Protein AF-A0A7S4PGQ4-F1 (afdb_monomer_lite)

Foldseek 3Di:
DQKFKFFFADDPDPQKTWGKTWDWDADPVVRDIDIDIDIAIAGHNVSPAFGGWIFMKGADPDPDPGHGIYTPDGPGHDPQLVVCVVVVHHSDPDDPDDDDPDPDDDDDDDDDPVCPVVVVVVVVVVVVVVVCVVVPDDDPDDPPPPPPPVQDPVNVVCVVPVPDDDPPPDPDDDDDDDDDDDDDDDDDDDPPPVPPVVVVVVVVVDPPDDDDPDDDDDDDDDDDDDD

pLDDT: mean 76.83, std 23.62, range [33.59, 98.44]

Structure (mmCIF, N/CA/C/O backbone):
data_AF-A0A7S4PGQ4-F1
#
_entry.id   AF-A0A7S4PGQ4-F1
#
loop_
_atom_site.group_PDB
_atom_site.id
_atom_site.type_symbol
_atom_site.label_atom_id
_atom_site.label_alt_id
_atom_site.label_comp_id
_atom_site.label_asym_id
_atom_site.label_entity_id
_atom_site.label_seq_id
_atom_site.pdbx_PDB_ins_code
_atom_site.Cartn_x
_atom_site.Cartn_y
_atom_site.Cartn_z
_atom_site.occupancy
_atom_site.B_iso_or_equiv
_atom_site.auth_seq_id
_atom_site.auth_comp_id
_atom_site.auth_asym_id
_atom_site.auth_atom_id
_atom_site.pdbx_PDB_model_num
ATOM 1 N N . GLY A 1 1 ? 17.396 6.164 -5.906 1.00 72.50 1 GLY A N 1
ATOM 2 C CA . GLY A 1 1 ? 18.050 5.328 -6.927 1.00 72.50 1 GLY A CA 1
ATOM 3 C C . GLY A 1 1 ? 17.450 5.671 -8.265 1.00 72.50 1 GLY A C 1
ATOM 4 O O . GLY A 1 1 ? 16.239 5.861 -8.300 1.00 72.50 1 GLY A O 1
ATOM 5 N N . ARG A 1 2 ? 18.288 5.809 -9.297 1.00 88.56 2 ARG A N 1
ATOM 6 C CA . ARG A 1 2 ? 17.839 6.050 -10.677 1.00 88.56 2 ARG A CA 1
ATOM 7 C C . ARG A 1 2 ? 17.039 4.870 -11.222 1.00 88.56 2 ARG A C 1
ATOM 9 O O . ARG A 1 2 ? 15.979 5.078 -11.802 1.00 88.56 2 ARG A O 1
ATOM 16 N N . ASP A 1 3 ? 17.491 3.672 -10.878 1.00 96.12 3 ASP A N 1
ATOM 17 C CA . ASP A 1 3 ? 16.918 2.413 -11.328 1.00 96.12 3 ASP A CA 1
ATOM 18 C C . ASP A 1 3 ? 16.433 1.623 -10.107 1.00 96.12 3 ASP A C 1
ATOM 20 O O . ASP A 1 3 ? 17.018 1.709 -9.016 1.00 96.12 3 ASP A O 1
ATOM 24 N N . LYS A 1 4 ? 15.314 0.914 -10.255 1.00 96.94 4 LYS A N 1
ATOM 25 C CA . LYS A 1 4 ? 14.703 0.089 -9.207 1.00 96.94 4 LYS A CA 1
ATOM 26 C C . LYS A 1 4 ? 14.098 -1.163 -9.822 1.00 96.94 4 LYS A C 1
ATOM 28 O O . LYS A 1 4 ? 13.568 -1.122 -10.926 1.00 96.94 4 LYS A O 1
ATOM 33 N N . ILE A 1 5 ? 14.113 -2.246 -9.060 1.00 97.69 5 ILE A N 1
ATOM 34 C CA . ILE A 1 5 ? 13.432 -3.494 -9.402 1.00 97.69 5 ILE A CA 1
ATOM 35 C C . ILE A 1 5 ? 12.346 -3.725 -8.353 1.00 97.69 5 ILE A C 1
ATOM 37 O O . ILE A 1 5 ? 12.563 -3.469 -7.163 1.00 97.69 5 ILE A O 1
ATOM 41 N N . GLY A 1 6 ? 11.165 -4.150 -8.786 1.00 97.75 6 GLY A N 1
ATOM 42 C CA . GLY A 1 6 ? 10.038 -4.385 -7.895 1.00 97.75 6 GLY A CA 1
ATOM 43 C C . GLY A 1 6 ? 8.882 -5.095 -8.581 1.00 97.75 6 GLY A C 1
ATOM 44 O O . GLY A 1 6 ? 8.915 -5.333 -9.784 1.00 97.75 6 GLY A O 1
ATOM 45 N N . TYR A 1 7 ? 7.852 -5.404 -7.803 1.00 98.31 7 TYR A N 1
ATOM 46 C CA . TYR A 1 7 ? 6.666 -6.106 -8.287 1.00 98.31 7 TYR A CA 1
ATOM 47 C C . TYR A 1 7 ? 5.523 -5.140 -8.576 1.00 98.31 7 TYR A C 1
ATOM 49 O O . TYR A 1 7 ? 5.310 -4.170 -7.839 1.00 98.31 7 TYR A O 1
ATOM 57 N N . VAL A 1 8 ? 4.745 -5.418 -9.618 1.00 98.25 8 VAL A N 1
ATOM 58 C CA . VAL A 1 8 ? 3.525 -4.673 -9.929 1.00 98.25 8 VAL A CA 1
ATOM 59 C C . VAL A 1 8 ? 2.424 -5.071 -8.945 1.00 98.25 8 VAL A C 1
ATOM 61 O O . VAL A 1 8 ? 1.932 -6.194 -8.949 1.00 98.25 8 VAL A O 1
ATOM 64 N N . VAL A 1 9 ? 2.009 -4.136 -8.093 1.00 97.69 9 VAL A N 1
ATOM 65 C CA . VAL A 1 9 ? 0.963 -4.358 -7.079 1.00 97.69 9 VAL A CA 1
ATOM 66 C C . VAL A 1 9 ? -0.419 -4.003 -7.606 1.00 97.69 9 VAL A C 1
ATOM 68 O O . VAL A 1 9 ? -1.407 -4.596 -7.168 1.00 97.69 9 VAL A O 1
ATOM 71 N N . SER A 1 10 ? -0.506 -3.009 -8.495 1.00 96.94 10 SER A N 1
ATOM 72 C CA . SER A 1 10 ? -1.784 -2.610 -9.074 1.00 96.94 10 SER A CA 1
ATOM 73 C C . SER A 1 10 ? -1.668 -2.019 -10.471 1.00 96.94 10 SER A C 1
ATOM 75 O O . SER A 1 10 ? -0.770 -1.217 -10.731 1.00 96.94 10 SER A O 1
ATOM 77 N N . THR A 1 11 ? -2.631 -2.359 -11.324 1.00 96.88 11 THR A N 1
ATOM 78 C CA . THR A 1 11 ? -2.780 -1.855 -12.701 1.00 96.88 11 THR A CA 1
ATOM 79 C C . THR A 1 11 ? -4.144 -1.196 -12.938 1.00 96.88 11 THR A C 1
ATOM 81 O O . THR A 1 11 ? -4.547 -0.971 -14.072 1.00 96.88 11 THR A O 1
ATOM 84 N N . LYS A 1 12 ? -4.861 -0.821 -11.866 1.00 95.38 12 LYS A N 1
ATOM 85 C CA . LYS A 1 12 ? -6.217 -0.237 -11.944 1.00 95.38 12 LYS A CA 1
ATOM 86 C C . LYS A 1 12 ? -6.282 1.130 -12.649 1.00 95.38 12 LYS A C 1
ATOM 88 O O . LYS A 1 12 ? -7.367 1.597 -12.971 1.00 95.38 12 LYS A O 1
ATOM 93 N N . MET A 1 13 ? -5.147 1.801 -12.850 1.00 96.88 13 MET A N 1
ATOM 94 C CA . MET A 1 13 ? -5.078 3.110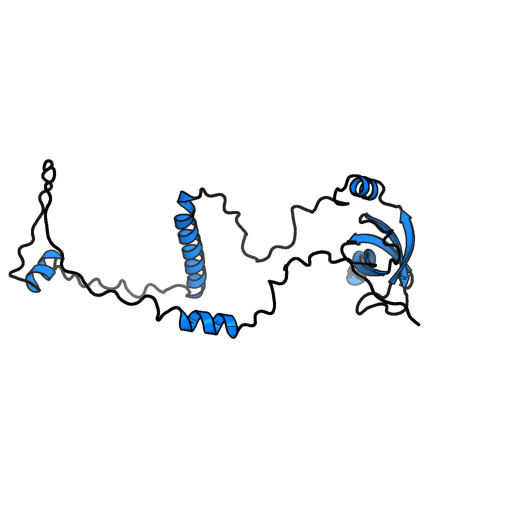 -13.506 1.00 96.88 13 MET A CA 1
ATOM 95 C C . MET A 1 13 ? -4.610 2.979 -14.952 1.00 96.88 13 MET A C 1
ATOM 97 O O . MET A 1 13 ? -3.666 2.247 -15.243 1.00 96.88 13 MET A O 1
ATOM 101 N N . LEU A 1 14 ? -5.188 3.782 -15.848 1.00 97.00 14 LEU A N 1
ATOM 102 C CA . LEU A 1 14 ? -4.771 3.808 -17.248 1.00 97.00 14 LEU A CA 1
ATOM 103 C C . LEU A 1 14 ? -3.310 4.255 -17.396 1.00 97.00 14 LEU A C 1
ATOM 105 O O . LEU A 1 14 ? -2.849 5.219 -16.768 1.00 97.00 14 LEU A O 1
ATOM 109 N N . LYS A 1 15 ? -2.582 3.534 -18.251 1.00 97.06 15 LYS A N 1
ATOM 110 C CA . LYS A 1 15 ? -1.186 3.781 -18.646 1.00 97.06 15 LYS A CA 1
ATOM 111 C C . LYS A 1 15 ? -0.221 3.943 -17.467 1.00 97.06 15 LYS A C 1
ATOM 113 O O . LYS A 1 15 ? 0.757 4.708 -17.527 1.00 97.06 15 LYS A O 1
ATOM 118 N N . THR A 1 16 ? -0.557 3.323 -16.333 1.00 98.12 16 THR A N 1
ATOM 119 C CA . THR A 1 16 ? 0.147 3.498 -15.064 1.00 98.12 16 THR A CA 1
ATOM 120 C C . THR A 1 16 ? 0.149 2.207 -14.255 1.00 98.12 16 THR A C 1
ATOM 122 O O . THR A 1 16 ? -0.891 1.790 -13.751 1.00 98.12 16 THR A O 1
ATOM 125 N N . ALA A 1 17 ? 1.331 1.643 -14.029 1.00 97.81 17 ALA A N 1
ATOM 126 C CA . ALA A 1 17 ? 1.517 0.530 -13.106 1.00 97.81 17 ALA A CA 1
ATOM 127 C C . ALA A 1 17 ? 2.015 1.042 -11.747 1.00 97.81 17 ALA A C 1
ATOM 129 O O . ALA A 1 17 ? 2.891 1.909 -11.667 1.00 97.81 17 ALA A O 1
ATOM 130 N N . VAL A 1 18 ? 1.467 0.508 -10.657 1.00 98.31 18 VAL A N 1
ATOM 131 C CA . VAL A 1 18 ? 1.958 0.759 -9.298 1.00 98.31 18 VAL A CA 1
ATOM 132 C C . VAL A 1 18 ? 2.957 -0.328 -8.935 1.00 98.31 18 VAL A C 1
ATOM 134 O O . VAL A 1 18 ? 2.570 -1.476 -8.735 1.00 98.31 18 VAL A O 1
ATOM 137 N N . VAL A 1 19 ? 4.226 0.042 -8.799 1.00 98.25 19 VAL A N 1
ATOM 138 C CA . VAL A 1 19 ? 5.330 -0.880 -8.510 1.00 98.25 19 VAL A CA 1
ATOM 139 C C . VAL A 1 19 ? 5.756 -0.742 -7.052 1.00 98.25 19 VAL A C 1
ATOM 141 O O . VAL A 1 19 ? 6.049 0.361 -6.589 1.00 98.25 19 VAL A O 1
ATOM 144 N N . ALA A 1 20 ? 5.803 -1.851 -6.319 1.00 98.44 20 ALA A N 1
ATOM 145 C CA . ALA A 1 20 ? 6.390 -1.921 -4.988 1.00 98.44 20 ALA A CA 1
ATOM 146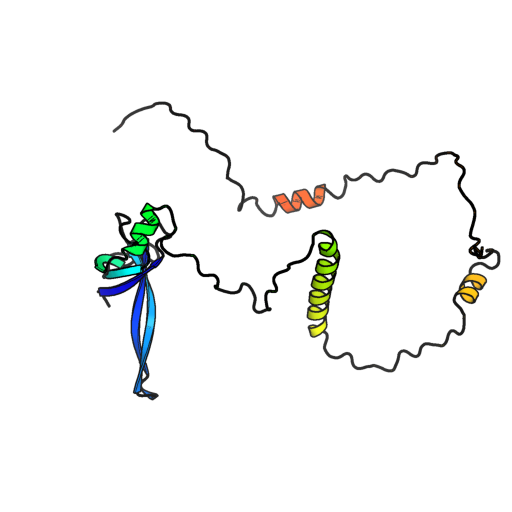 C C . ALA A 1 20 ? 7.845 -2.380 -5.089 1.00 98.44 20 ALA A C 1
ATOM 148 O O . ALA A 1 20 ? 8.124 -3.498 -5.518 1.00 98.44 20 ALA A O 1
ATOM 149 N N . ALA A 1 21 ? 8.769 -1.515 -4.678 1.00 97.75 21 ALA A N 1
ATOM 150 C CA . ALA A 1 21 ? 10.194 -1.815 -4.640 1.00 97.75 21 ALA A CA 1
ATOM 151 C C . ALA A 1 21 ? 10.724 -1.676 -3.211 1.00 97.75 21 ALA A C 1
ATOM 153 O O . ALA A 1 21 ? 10.398 -0.722 -2.495 1.00 97.75 21 ALA A O 1
ATOM 154 N N . ASN A 1 22 ? 11.568 -2.622 -2.810 1.00 97.31 22 ASN A N 1
ATOM 155 C CA . ASN A 1 22 ? 12.177 -2.633 -1.487 1.00 97.31 22 ASN A CA 1
ATOM 156 C C . ASN A 1 22 ? 13.462 -1.800 -1.466 1.00 97.31 22 ASN A C 1
ATOM 158 O O . ASN A 1 22 ? 14.191 -1.705 -2.454 1.00 97.31 22 ASN A O 1
ATOM 162 N N . TYR A 1 23 ? 13.750 -1.190 -0.324 1.00 96.06 23 TYR A N 1
ATOM 163 C CA . TYR A 1 23 ? 15.021 -0.544 -0.033 1.00 96.06 23 TYR A CA 1
ATOM 164 C C . TYR A 1 23 ? 15.413 -0.826 1.417 1.00 96.06 23 TYR A C 1
ATOM 166 O O . TYR A 1 23 ? 14.562 -0.944 2.297 1.00 96.06 23 TYR A O 1
ATOM 174 N N . MET A 1 24 ? 16.713 -0.952 1.669 1.00 96.94 24 MET A N 1
ATOM 175 C CA . MET A 1 24 ? 17.224 -1.235 3.007 1.00 96.94 24 MET A CA 1
ATOM 176 C C . MET A 1 24 ? 17.489 0.065 3.765 1.00 96.94 24 MET A C 1
ATOM 178 O O . MET A 1 24 ? 18.075 1.001 3.223 1.00 96.94 24 MET A O 1
ATOM 182 N N . VAL A 1 25 ? 17.078 0.105 5.030 1.00 97.25 25 VAL A N 1
ATOM 183 C CA . VAL A 1 25 ? 17.400 1.171 5.982 1.00 97.25 25 VAL A CA 1
ATOM 184 C C . VAL A 1 25 ? 18.274 0.585 7.082 1.00 97.25 25 VAL A C 1
ATOM 186 O O . VAL A 1 25 ? 17.939 -0.449 7.659 1.00 97.25 25 VAL A O 1
ATOM 189 N N . TYR A 1 26 ? 19.399 1.238 7.359 1.00 98.06 26 TYR A N 1
ATOM 190 C CA . TYR A 1 26 ? 20.327 0.832 8.408 1.00 98.06 26 TYR A CA 1
ATOM 191 C C . TYR A 1 26 ? 20.066 1.604 9.703 1.00 98.06 26 TYR A C 1
ATOM 193 O O . TYR A 1 26 ? 19.974 2.831 9.686 1.00 98.06 26 TYR A O 1
ATOM 201 N N . TYR A 1 27 ? 19.977 0.883 10.820 1.00 98.19 27 TYR A N 1
ATOM 202 C CA . TYR A 1 27 ? 19.864 1.449 12.159 1.00 98.19 27 TYR A CA 1
ATOM 203 C C . TYR A 1 27 ? 21.206 1.330 12.892 1.00 98.19 27 TYR A C 1
ATOM 205 O O . TYR A 1 27 ? 21.508 0.250 13.404 1.00 98.19 27 TYR A O 1
ATOM 213 N N . PRO A 1 28 ? 22.000 2.417 12.992 1.00 98.00 28 PRO A N 1
ATOM 214 C CA . PRO A 1 28 ? 23.364 2.346 13.518 1.00 98.00 28 PRO A CA 1
ATOM 215 C C . PRO A 1 28 ? 23.419 1.962 14.997 1.00 98.00 28 PRO A C 1
ATOM 217 O O . PRO A 1 28 ? 24.294 1.211 15.394 1.00 98.00 28 PRO A O 1
ATOM 220 N N . LYS A 1 29 ? 22.450 2.401 15.811 1.00 98.19 29 LYS A N 1
ATOM 221 C CA . LYS A 1 29 ? 22.391 2.056 17.242 1.00 98.19 29 LYS A CA 1
ATOM 222 C C . LYS A 1 29 ? 22.291 0.546 17.492 1.00 98.19 29 LYS A C 1
ATOM 224 O O . LYS A 1 29 ? 22.795 0.061 18.497 1.00 98.19 29 LYS A O 1
ATOM 229 N N . TYR A 1 30 ? 21.616 -0.174 16.599 1.00 97.94 30 TYR A N 1
ATOM 230 C CA . TYR A 1 30 ? 21.317 -1.600 16.753 1.00 97.94 30 TYR A CA 1
ATOM 231 C C . TYR A 1 30 ? 22.080 -2.479 15.753 1.00 97.94 30 TYR A C 1
ATOM 233 O O . TYR A 1 30 ? 21.866 -3.685 15.727 1.00 97.94 30 TYR A O 1
ATOM 241 N N . ASN A 1 31 ? 22.932 -1.888 14.905 1.00 96.69 31 ASN A N 1
ATOM 242 C CA . ASN A 1 31 ? 23.651 -2.561 13.818 1.00 96.69 31 ASN A CA 1
ATOM 243 C C . ASN A 1 31 ? 22.765 -3.476 12.943 1.00 96.69 31 ASN A C 1
ATOM 245 O O . ASN A 1 31 ? 23.202 -4.521 12.466 1.00 96.69 31 ASN A O 1
ATOM 249 N N . GLN A 1 32 ? 21.516 -3.071 12.696 1.00 98.00 32 GLN A N 1
ATOM 250 C CA . GLN A 1 32 ? 20.531 -3.871 11.963 1.00 98.00 32 GLN A CA 1
ATOM 251 C C . GLN A 1 32 ? 20.130 -3.200 10.644 1.00 98.00 32 GLN A C 1
ATOM 253 O O . GLN A 1 32 ? 19.926 -1.985 10.582 1.00 98.00 32 GLN A O 1
ATOM 258 N N . LYS A 1 33 ? 19.965 -4.000 9.582 1.00 98.00 33 LYS A N 1
ATOM 259 C CA . LYS A 1 33 ? 19.374 -3.573 8.303 1.00 98.00 33 LYS A CA 1
ATOM 260 C C . LYS A 1 33 ? 17.927 -4.053 8.223 1.00 98.00 33 LYS A C 1
ATOM 262 O O . LYS A 1 33 ? 17.661 -5.238 8.388 1.00 98.00 33 LYS A O 1
ATOM 267 N N . VAL A 1 34 ? 17.001 -3.140 7.945 1.00 98.00 34 VAL A N 1
ATOM 268 C CA . VAL A 1 34 ? 15.565 -3.427 7.825 1.00 98.00 34 VAL A CA 1
ATOM 269 C C . VAL A 1 34 ? 15.105 -3.105 6.408 1.00 98.00 34 VAL A C 1
ATOM 271 O O . VAL A 1 34 ? 15.409 -2.033 5.882 1.00 98.00 34 VAL A O 1
ATOM 274 N N . SER A 1 35 ? 14.366 -4.023 5.784 1.00 97.69 35 SER A N 1
ATOM 275 C CA . SER A 1 35 ? 13.739 -3.783 4.482 1.00 97.69 35 SER A CA 1
ATOM 276 C C . SER A 1 35 ? 12.477 -2.940 4.650 1.00 97.69 35 SER A C 1
ATOM 278 O O . SER A 1 35 ? 11.616 -3.254 5.471 1.00 97.69 35 SER A O 1
ATOM 280 N N . ARG A 1 36 ? 12.357 -1.868 3.869 1.00 97.81 36 ARG A N 1
ATOM 281 C CA . ARG A 1 36 ? 11.135 -1.072 3.735 1.00 97.81 36 ARG A CA 1
ATOM 282 C C . ARG A 1 36 ? 10.671 -1.087 2.291 1.00 97.81 36 ARG A C 1
ATOM 284 O O . ARG A 1 36 ? 11.484 -1.113 1.371 1.00 97.81 36 ARG A O 1
ATOM 291 N N . THR A 1 37 ? 9.364 -1.006 2.093 1.00 97.75 37 THR A N 1
ATOM 292 C CA . THR A 1 37 ? 8.762 -1.013 0.759 1.00 97.75 37 THR A CA 1
ATOM 293 C C . THR A 1 37 ? 8.291 0.386 0.383 1.00 97.75 37 THR A C 1
ATOM 295 O O . THR A 1 37 ? 7.535 1.019 1.117 1.00 97.75 37 THR A O 1
ATOM 298 N N . GLY A 1 38 ? 8.733 0.875 -0.775 1.00 97.00 38 GLY A N 1
ATOM 299 C CA . GLY A 1 38 ? 8.229 2.093 -1.405 1.00 97.00 38 GLY A CA 1
ATOM 300 C C . GLY A 1 38 ? 7.337 1.752 -2.595 1.00 97.00 38 GLY A C 1
ATOM 301 O O . GLY A 1 38 ? 7.645 0.835 -3.356 1.00 97.00 38 GLY A O 1
ATOM 302 N N . ARG A 1 39 ? 6.242 2.497 -2.772 1.00 97.94 39 ARG A N 1
ATOM 303 C CA . ARG A 1 39 ? 5.349 2.372 -3.934 1.00 97.94 39 ARG A CA 1
ATOM 304 C C . ARG A 1 39 ? 5.635 3.494 -4.925 1.00 97.94 39 ARG A C 1
ATOM 306 O O . ARG A 1 39 ? 5.686 4.659 -4.537 1.00 97.94 39 ARG A O 1
ATOM 313 N N . TYR A 1 40 ? 5.799 3.141 -6.193 1.00 97.75 40 TYR A N 1
ATOM 314 C CA . TYR A 1 40 ? 6.142 4.054 -7.277 1.00 97.75 40 TYR A CA 1
ATOM 315 C C . TYR A 1 40 ? 5.114 3.944 -8.398 1.00 97.75 40 TYR A C 1
ATOM 317 O O . TYR A 1 40 ? 4.670 2.849 -8.735 1.00 97.75 40 TYR A O 1
ATOM 325 N N . PHE A 1 41 ? 4.745 5.080 -8.982 1.00 98.12 41 PHE A N 1
ATOM 326 C CA . PHE A 1 41 ? 3.885 5.114 -10.159 1.00 98.12 41 PHE A CA 1
ATOM 327 C C . PHE A 1 41 ? 4.756 5.137 -11.414 1.00 98.12 41 PHE A C 1
ATOM 329 O O . PHE A 1 41 ? 5.464 6.121 -11.655 1.00 98.12 41 PHE A O 1
ATOM 336 N N . ALA A 1 42 ? 4.702 4.055 -12.186 1.00 98.06 42 ALA A N 1
ATOM 337 C CA . ALA A 1 42 ? 5.459 3.874 -13.414 1.00 98.06 42 ALA A CA 1
ATOM 338 C C . ALA A 1 42 ? 4.554 4.053 -14.640 1.00 98.06 42 ALA A C 1
ATOM 340 O O . ALA A 1 42 ? 3.399 3.628 -14.632 1.00 98.06 42 ALA A O 1
ATOM 341 N N . HIS A 1 43 ? 5.050 4.720 -15.679 1.00 97.88 43 HIS A N 1
ATOM 342 C CA . HIS A 1 43 ? 4.362 4.829 -16.960 1.00 97.88 43 HIS A CA 1
ATOM 343 C C . HIS A 1 43 ? 4.540 3.557 -17.798 1.00 97.88 43 HIS A C 1
ATOM 345 O O . HIS A 1 43 ? 5.663 3.078 -17.945 1.00 97.88 43 HIS A O 1
ATOM 351 N N . ASP A 1 44 ? 3.422 3.063 -18.326 1.00 96.88 44 ASP A N 1
ATOM 352 C CA . ASP A 1 44 ? 3.318 1.988 -19.315 1.00 96.88 44 ASP A CA 1
ATOM 353 C C . ASP A 1 44 ? 2.421 2.508 -20.447 1.00 96.88 44 ASP A C 1
ATOM 355 O O . ASP A 1 44 ? 1.301 2.938 -20.163 1.00 96.88 44 ASP A O 1
ATOM 359 N N . GLU A 1 45 ? 2.908 2.576 -21.683 1.00 94.81 45 GLU A N 1
ATOM 360 C CA . GLU A 1 45 ? 2.130 3.114 -22.811 1.00 94.81 45 GLU A CA 1
ATOM 361 C C . GLU A 1 45 ? 1.162 2.077 -23.388 1.00 94.81 45 GLU A C 1
ATOM 363 O O . GLU A 1 45 ? 0.010 2.424 -23.673 1.00 94.81 45 GLU A O 1
ATOM 368 N N . ASP A 1 46 ? 1.608 0.822 -23.456 1.00 95.75 46 ASP A N 1
ATOM 369 C CA . ASP A 1 46 ? 0.936 -0.287 -24.140 1.00 95.75 46 ASP A CA 1
ATOM 370 C C . ASP A 1 46 ? 0.026 -1.110 -23.217 1.00 95.75 46 ASP A C 1
ATOM 372 O O . ASP A 1 46 ? -0.655 -2.025 -23.671 1.00 95.75 46 ASP A O 1
ATOM 376 N N . LEU A 1 47 ? -0.015 -0.783 -21.917 1.00 95.31 47 LEU A N 1
ATOM 377 C CA . LEU A 1 47 ? -0.785 -1.520 -20.900 1.00 95.31 47 LEU A CA 1
ATOM 378 C C . LEU A 1 47 ? -0.382 -3.005 -20.812 1.00 95.31 47 LEU A C 1
ATOM 380 O O . LEU A 1 47 ? -1.202 -3.866 -20.494 1.00 95.31 47 LEU A O 1
ATOM 384 N N . CYS A 1 48 ? 0.887 -3.304 -21.090 1.00 94.94 48 CYS A N 1
ATOM 385 C CA . CYS A 1 48 ? 1.422 -4.665 -21.126 1.00 94.94 48 CYS A CA 1
ATOM 386 C C . CYS A 1 48 ? 1.610 -5.283 -19.733 1.00 94.94 48 CYS A C 1
ATOM 388 O O . CYS A 1 48 ? 1.698 -6.511 -19.598 1.00 94.94 48 CYS A O 1
ATOM 390 N N . CYS A 1 49 ? 1.717 -4.448 -18.700 1.00 96.75 49 CYS A N 1
ATOM 391 C CA . CYS A 1 49 ? 2.009 -4.903 -17.349 1.00 96.75 49 CYS A CA 1
ATOM 392 C C . CYS A 1 49 ? 0.769 -5.441 -16.646 1.00 96.75 49 CYS A C 1
ATOM 394 O O . CYS A 1 49 ? -0.298 -4.827 -16.644 1.00 96.75 49 CYS A O 1
ATOM 396 N N . VAL A 1 50 ? 0.949 -6.571 -15.972 1.00 96.94 50 VAL A N 1
ATOM 397 C CA . VAL A 1 50 ? -0.082 -7.271 -15.210 1.00 96.94 50 VAL A CA 1
ATOM 398 C C . VAL A 1 50 ? 0.309 -7.291 -13.732 1.00 96.94 50 VAL A C 1
ATOM 400 O O . VAL A 1 50 ? 1.488 -7.245 -13.376 1.00 96.94 50 VAL A O 1
ATOM 403 N N . GLU A 1 51 ? -0.680 -7.305 -12.833 1.00 97.12 51 GLU A N 1
ATOM 404 C CA . GLU A 1 51 ? -0.398 -7.407 -11.398 1.00 97.12 51 GLU A CA 1
ATOM 405 C C . GLU A 1 51 ? 0.358 -8.713 -11.099 1.00 97.12 51 GLU A C 1
ATOM 407 O O . GLU A 1 51 ? -0.045 -9.788 -11.539 1.00 97.12 51 GLU A O 1
ATOM 412 N N . GLY A 1 52 ? 1.458 -8.618 -10.354 1.00 97.00 52 GLY A N 1
ATOM 413 C CA . GLY A 1 52 ? 2.371 -9.729 -10.078 1.00 97.00 52 GLY A CA 1
ATOM 414 C C . GLY A 1 52 ? 3.629 -9.766 -10.951 1.00 97.00 52 GLY A C 1
ATOM 415 O O . GLY A 1 52 ? 4.556 -10.481 -10.593 1.00 97.00 52 GLY A O 1
ATOM 416 N N . ASP A 1 53 ? 3.717 -8.980 -12.030 1.00 98.00 53 ASP A N 1
ATOM 417 C CA . ASP A 1 53 ? 4.935 -8.913 -12.851 1.00 98.00 53 ASP A CA 1
ATOM 418 C C . ASP A 1 53 ? 6.130 -8.355 -12.048 1.00 98.00 53 ASP A C 1
ATOM 420 O O . ASP A 1 53 ? 5.993 -7.361 -11.321 1.00 98.00 53 ASP A O 1
ATOM 424 N N . LEU A 1 54 ? 7.318 -8.944 -12.220 1.00 98.25 54 LEU A N 1
ATOM 425 C CA . LEU A 1 54 ? 8.590 -8.376 -11.774 1.00 98.25 54 LEU A CA 1
ATOM 426 C C . LEU A 1 54 ? 9.111 -7.428 -12.853 1.00 98.25 54 LEU A C 1
ATOM 428 O O . LEU A 1 54 ? 9.404 -7.835 -13.978 1.00 98.25 54 LEU A O 1
ATOM 432 N N . VAL A 1 55 ? 9.269 -6.155 -12.506 1.00 98.25 55 VAL A N 1
ATOM 433 C CA . VAL A 1 55 ? 9.620 -5.101 -13.460 1.00 98.25 55 VAL A CA 1
ATOM 434 C C . VAL A 1 55 ? 10.848 -4.315 -13.020 1.00 98.25 55 VAL A C 1
ATOM 436 O O . VAL A 1 55 ? 11.070 -4.041 -11.837 1.00 98.25 55 VAL A O 1
ATOM 439 N N . HIS A 1 56 ? 11.632 -3.903 -14.009 1.00 98.00 56 HIS A N 1
ATOM 440 C CA . HIS A 1 56 ? 12.703 -2.931 -13.873 1.00 98.00 56 HIS A CA 1
ATOM 441 C C . HIS A 1 56 ? 12.164 -1.557 -14.276 1.00 98.00 56 HIS A C 1
ATOM 443 O O . HIS A 1 56 ? 11.760 -1.340 -15.420 1.00 98.00 56 HIS A O 1
ATOM 449 N N . ILE A 1 57 ? 12.161 -0.618 -13.333 1.00 97.69 57 ILE A N 1
ATOM 450 C CA . ILE A 1 57 ? 11.730 0.763 -13.550 1.00 97.69 57 ILE A CA 1
ATOM 451 C C . ILE A 1 57 ? 12.915 1.721 -13.481 1.00 97.69 57 ILE A C 1
ATOM 453 O O . ILE A 1 57 ? 13.813 1.571 -12.647 1.00 97.69 57 ILE A O 1
ATOM 457 N N . LYS A 1 58 ? 12.877 2.750 -14.325 1.00 97.69 58 LYS A N 1
ATOM 458 C CA . LYS A 1 58 ? 13.879 3.818 -14.366 1.00 97.69 58 LYS A CA 1
ATOM 459 C C . LYS A 1 58 ? 13.230 5.178 -14.161 1.00 97.69 58 LYS A C 1
ATOM 461 O O . LYS A 1 58 ? 12.059 5.376 -14.488 1.00 97.69 58 LYS A O 1
ATOM 466 N N . LEU A 1 59 ? 13.987 6.114 -13.596 1.00 97.56 59 LEU A N 1
ATOM 467 C CA . LEU A 1 59 ? 13.573 7.510 -13.485 1.00 97.56 59 LEU A CA 1
ATOM 468 C C . LEU A 1 59 ? 13.378 8.131 -14.875 1.00 97.56 59 LEU A C 1
ATOM 470 O O . LEU A 1 59 ? 14.177 7.913 -15.784 1.00 97.56 59 LEU A O 1
ATOM 474 N N . CYS A 1 60 ? 12.347 8.959 -15.012 1.00 95.81 60 CYS A N 1
ATOM 475 C CA . CYS A 1 60 ? 12.091 9.776 -16.197 1.00 95.81 60 CYS A CA 1
ATOM 476 C C . CYS A 1 60 ? 11.748 11.218 -15.814 1.00 95.81 60 CYS A C 1
ATOM 478 O O . CYS A 1 60 ? 11.655 11.579 -14.636 1.00 95.81 60 CYS A O 1
ATOM 480 N N . ARG A 1 61 ? 11.502 12.054 -16.832 1.00 95.56 61 ARG A N 1
ATOM 481 C CA . ARG A 1 61 ? 10.856 13.353 -16.624 1.00 95.56 61 ARG A CA 1
ATOM 482 C C . ARG A 1 61 ? 9.508 13.165 -15.925 1.00 95.56 61 ARG A C 1
ATOM 484 O O . ARG A 1 61 ? 8.869 12.119 -16.027 1.00 95.56 61 ARG A O 1
ATOM 491 N N . LYS A 1 62 ? 9.051 14.198 -15.226 1.00 97.06 62 LYS A N 1
ATOM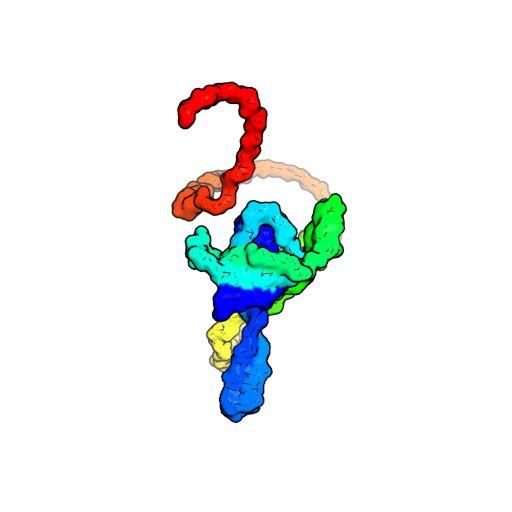 492 C CA . LYS A 1 62 ? 7.732 14.197 -14.589 1.00 97.06 62 LYS A CA 1
ATOM 493 C C . LYS A 1 62 ? 6.636 13.985 -15.646 1.00 97.06 62 LYS A C 1
ATOM 495 O O . LYS A 1 62 ? 6.491 14.810 -16.540 1.00 97.06 62 LYS A O 1
ATOM 500 N N . MET A 1 63 ? 5.885 12.889 -15.533 1.00 96.12 63 MET A N 1
ATOM 501 C CA . MET A 1 63 ? 4.753 12.555 -16.415 1.00 96.12 63 MET A CA 1
ATOM 502 C C . MET A 1 63 ? 3.417 12.993 -15.826 1.00 96.12 63 MET A C 1
ATOM 504 O O . MET A 1 63 ? 2.509 13.380 -16.549 1.00 96.12 63 MET A O 1
ATOM 508 N N . SER A 1 64 ? 3.294 12.946 -14.501 1.00 96.25 64 SER A N 1
ATOM 509 C CA . SER A 1 64 ? 2.133 13.450 -13.766 1.00 96.25 64 SER A CA 1
ATOM 510 C C . SER A 1 64 ? 2.577 14.033 -12.425 1.00 96.25 64 SER A C 1
ATOM 512 O O . SER A 1 64 ? 3.772 14.133 -12.151 1.00 96.25 64 SER A O 1
ATOM 514 N N . LYS A 1 65 ? 1.635 14.398 -11.545 1.00 96.75 65 LYS A N 1
ATOM 515 C CA . LYS A 1 65 ? 1.963 14.860 -10.186 1.00 96.75 65 LYS A CA 1
ATOM 516 C C . LYS A 1 65 ? 2.853 13.872 -9.416 1.00 96.75 65 LYS A C 1
ATOM 518 O O . LYS A 1 65 ? 3.718 14.336 -8.683 1.00 96.75 65 LYS A O 1
ATOM 523 N N . PHE A 1 66 ? 2.651 12.563 -9.611 1.00 97.12 66 PHE A N 1
ATOM 524 C CA . PHE A 1 66 ? 3.340 11.499 -8.865 1.00 97.12 66 PHE A CA 1
ATOM 525 C C . PHE A 1 66 ? 4.102 10.491 -9.748 1.00 97.12 66 PHE A C 1
ATOM 527 O O . PHE A 1 66 ? 4.886 9.695 -9.230 1.00 97.12 66 PHE A O 1
ATOM 534 N N . LYS A 1 67 ? 3.888 10.496 -11.071 1.00 96.81 67 LYS A N 1
ATOM 535 C CA . LYS A 1 67 ? 4.582 9.609 -12.017 1.00 96.81 67 LYS A CA 1
ATOM 536 C C . LYS A 1 67 ? 5.911 10.225 -12.442 1.00 96.81 67 LYS A C 1
ATOM 538 O O . LYS A 1 67 ? 5.938 11.164 -13.240 1.00 96.81 67 LYS A O 1
ATOM 543 N N . HIS A 1 68 ? 6.993 9.664 -11.918 1.00 96.81 68 HIS A N 1
ATOM 544 C CA . HIS A 1 68 ? 8.380 10.044 -12.223 1.00 96.81 68 HIS A CA 1
ATOM 545 C C . HIS A 1 68 ? 9.231 8.846 -12.667 1.00 96.81 68 HIS A C 1
ATOM 547 O O . HIS A 1 68 ? 10.452 8.954 -12.755 1.00 96.81 68 HIS A O 1
ATOM 553 N N . TYR A 1 69 ? 8.588 7.702 -12.895 1.00 98.12 69 TYR A N 1
ATOM 554 C CA . TYR A 1 69 ? 9.217 6.474 -13.355 1.00 98.12 69 TYR A CA 1
ATOM 555 C C . TYR A 1 69 ? 8.495 5.969 -14.604 1.00 98.12 69 TYR A C 1
ATOM 557 O O . TYR A 1 69 ? 7.304 6.231 -14.791 1.00 98.12 69 TYR A O 1
ATOM 565 N N . TYR A 1 70 ? 9.206 5.206 -15.421 1.00 97.50 70 TYR A N 1
ATOM 566 C CA . TYR A 1 70 ? 8.660 4.429 -16.529 1.00 97.50 70 TYR A CA 1
ATOM 567 C C . TYR A 1 70 ? 9.178 2.996 -16.448 1.00 97.50 70 TYR A C 1
ATOM 569 O O . TYR A 1 70 ? 10.173 2.717 -15.767 1.00 97.50 70 TYR A O 1
ATOM 577 N N . ILE A 1 71 ? 8.468 2.089 -17.104 1.00 97.56 71 ILE A N 1
ATOM 578 C CA . ILE A 1 71 ? 8.831 0.678 -17.150 1.00 97.56 71 ILE A CA 1
ATOM 579 C C . ILE A 1 71 ? 9.893 0.507 -18.229 1.00 97.56 71 ILE A C 1
ATOM 581 O O . ILE A 1 71 ? 9.661 0.825 -19.389 1.00 97.56 71 ILE A O 1
ATOM 585 N N . PHE A 1 72 ? 11.079 0.057 -17.824 1.00 96.88 72 PHE A N 1
ATOM 586 C CA . PHE A 1 72 ? 12.198 -0.159 -18.735 1.00 96.88 72 PHE A CA 1
ATOM 587 C C . PHE A 1 72 ? 12.175 -1.573 -19.311 1.00 96.88 72 PHE A C 1
ATOM 589 O O . PHE A 1 72 ? 12.367 -1.753 -20.508 1.00 96.88 72 PHE A O 1
ATOM 596 N N . SER A 1 73 ? 11.934 -2.575 -18.465 1.00 97.12 73 SER A N 1
ATOM 597 C CA . SER A 1 73 ? 11.807 -3.966 -18.899 1.00 97.12 73 SER A CA 1
ATOM 598 C C . SER A 1 73 ? 10.967 -4.778 -17.917 1.00 97.12 73 SER A C 1
ATOM 600 O O . SER A 1 73 ? 11.054 -4.578 -16.702 1.00 97.12 73 SER A O 1
ATOM 602 N N . ILE A 1 74 ? 10.194 -5.731 -18.433 1.00 97.50 74 ILE A N 1
ATOM 603 C CA . ILE A 1 74 ? 9.556 -6.778 -17.628 1.00 97.50 74 ILE A CA 1
ATOM 604 C C . ILE A 1 74 ? 10.584 -7.902 -17.485 1.00 97.50 74 ILE A C 1
ATOM 606 O O . ILE A 1 74 ? 11.043 -8.441 -18.486 1.00 97.50 74 ILE A O 1
ATOM 610 N N . LEU A 1 75 ? 11.004 -8.184 -16.252 1.00 97.62 75 LEU A N 1
ATOM 611 C CA . LEU A 1 75 ? 12.009 -9.206 -15.954 1.00 97.62 75 LEU A CA 1
ATOM 612 C C . LEU A 1 75 ? 11.364 -10.587 -15.849 1.00 97.62 75 LEU A C 1
ATOM 614 O O . LEU A 1 75 ? 11.855 -11.537 -16.444 1.00 97.62 75 LEU A O 1
ATOM 618 N N . GLU A 1 76 ? 10.250 -10.676 -15.122 1.00 97.75 76 GLU A N 1
ATOM 619 C CA . GLU A 1 76 ? 9.505 -11.918 -14.934 1.00 97.75 76 GLU A CA 1
ATOM 620 C C . GLU A 1 76 ? 8.003 -11.637 -15.094 1.00 97.75 76 GLU A C 1
ATOM 622 O O . GLU A 1 76 ? 7.436 -10.866 -14.312 1.00 97.75 76 GLU A O 1
ATOM 627 N N . PRO A 1 77 ? 7.351 -12.192 -16.128 1.00 97.31 77 PRO A N 1
ATOM 628 C CA . PRO A 1 77 ? 5.924 -12.013 -16.341 1.00 97.31 77 PRO A CA 1
ATOM 629 C C . PRO A 1 77 ? 5.099 -12.978 -15.477 1.00 97.31 77 PRO A C 1
ATOM 631 O O . PRO A 1 77 ? 5.349 -14.180 -15.447 1.00 97.31 77 PRO A O 1
ATOM 634 N N . ASN A 1 78 ? 4.031 -12.479 -14.861 1.00 96.31 78 ASN A N 1
ATOM 635 C CA . ASN A 1 78 ? 2.980 -13.291 -14.266 1.00 96.31 78 ASN A CA 1
ATOM 636 C C . ASN A 1 78 ? 2.142 -13.959 -15.372 1.00 96.31 78 ASN A C 1
ATOM 638 O O . ASN A 1 78 ? 1.315 -13.313 -16.029 1.00 96.31 78 ASN A O 1
ATOM 642 N N . LEU A 1 79 ? 2.387 -15.249 -15.605 1.00 96.25 79 LEU A N 1
ATOM 643 C CA . LEU A 1 79 ? 1.671 -16.048 -16.603 1.00 96.25 79 LEU A CA 1
ATOM 644 C C . LEU A 1 79 ? 0.233 -16.342 -16.161 1.00 96.25 79 LEU A C 1
ATOM 646 O O . LEU A 1 79 ? -0.698 -16.090 -16.926 1.00 96.25 79 LEU A O 1
ATOM 650 N N . GLU A 1 80 ? 0.042 -16.754 -14.905 1.00 95.19 80 GLU A N 1
ATOM 651 C CA . GLU A 1 80 ? -1.276 -17.060 -14.332 1.00 95.19 80 GLU A CA 1
ATOM 652 C C . GLU A 1 80 ? -2.217 -15.853 -14.437 1.00 95.19 80 GLU A C 1
ATOM 654 O O . GLU A 1 80 ? -3.348 -15.955 -14.911 1.00 95.19 80 GLU A O 1
ATOM 659 N N . GLY A 1 81 ? -1.726 -14.668 -14.068 1.00 94.50 81 GLY A N 1
ATOM 660 C CA . GLY A 1 81 ? -2.497 -13.431 -14.139 1.00 94.50 81 GLY A CA 1
ATOM 661 C C . GLY A 1 81 ? -2.990 -13.099 -15.552 1.00 94.50 81 GLY A C 1
ATOM 662 O O . GLY A 1 81 ? -4.120 -12.640 -15.728 1.00 94.50 81 GLY A O 1
ATOM 663 N N . ARG A 1 82 ? -2.165 -13.366 -16.572 1.00 95.44 82 ARG A N 1
ATOM 664 C CA . ARG A 1 82 ? -2.522 -13.179 -17.988 1.00 95.44 82 ARG A CA 1
ATOM 665 C C . ARG A 1 82 ? -3.533 -14.217 -18.459 1.00 95.44 82 ARG A C 1
ATOM 667 O O . ARG A 1 82 ? -4.459 -13.871 -19.185 1.00 95.44 82 ARG A O 1
ATOM 674 N N . GLU A 1 83 ? -3.374 -15.473 -18.058 1.00 96.25 83 GLU A N 1
ATOM 675 C CA . GLU A 1 83 ? -4.322 -16.544 -18.378 1.00 96.25 83 GLU A CA 1
ATOM 676 C C . GLU A 1 83 ? -5.701 -16.271 -17.778 1.00 96.25 83 GLU A C 1
ATOM 678 O O . GLU A 1 83 ? -6.709 -16.381 -18.473 1.00 96.25 83 GLU A O 1
ATOM 683 N N . ARG A 1 84 ? -5.754 -15.792 -16.534 1.00 96.25 84 ARG A N 1
ATOM 684 C CA . ARG A 1 84 ? -7.002 -15.369 -15.888 1.00 96.25 84 ARG A CA 1
ATOM 685 C C . ARG A 1 84 ? -7.695 -14.246 -16.657 1.00 96.25 84 ARG A C 1
ATOM 687 O O . ARG A 1 84 ? -8.899 -14.332 -16.879 1.00 96.25 84 ARG A O 1
ATOM 694 N N . LEU A 1 85 ? -6.946 -13.252 -17.141 1.00 94.19 85 LEU A N 1
ATOM 695 C CA . LEU A 1 85 ? -7.503 -12.196 -17.995 1.00 94.19 85 LEU A CA 1
ATOM 696 C C . LEU A 1 85 ? -8.063 -12.737 -19.316 1.00 94.19 85 LEU A C 1
ATOM 698 O O . LEU A 1 85 ? -9.124 -12.288 -19.743 1.00 94.19 85 LEU A O 1
ATOM 702 N N . LYS A 1 86 ? -7.405 -13.724 -19.942 1.00 96.44 86 LYS A N 1
ATOM 703 C CA . LYS A 1 86 ? -7.936 -14.398 -21.145 1.00 96.44 86 LYS A CA 1
ATOM 704 C C . LYS A 1 86 ? -9.260 -15.113 -20.863 1.00 96.44 86 LYS A C 1
ATOM 706 O O . LYS A 1 86 ? -10.120 -15.153 -21.735 1.00 96.44 86 LYS A O 1
ATOM 711 N N . LEU A 1 87 ? -9.432 -15.637 -19.649 1.00 96.50 87 LEU A N 1
ATOM 712 C CA . LEU A 1 87 ? -10.680 -16.242 -19.170 1.00 96.50 87 LEU A CA 1
ATOM 713 C C . LEU A 1 87 ? -11.741 -15.205 -18.746 1.00 96.50 87 LEU A C 1
ATOM 715 O O . LEU A 1 87 ? -12.827 -15.593 -18.323 1.00 96.50 87 LEU A O 1
ATOM 719 N N . GLY A 1 88 ? -11.448 -13.900 -18.813 1.00 95.38 88 GLY A N 1
ATOM 720 C CA . GLY A 1 88 ? -12.344 -12.835 -18.345 1.00 95.38 88 GLY A CA 1
ATOM 721 C C . GLY A 1 88 ? -12.414 -12.692 -16.818 1.00 95.38 88 GLY A C 1
ATOM 722 O O . GLY A 1 88 ? -13.286 -11.998 -16.299 1.00 95.38 88 GLY A O 1
ATOM 723 N N . LEU A 1 89 ? -11.504 -13.339 -16.086 1.00 95.31 89 LEU A N 1
ATOM 724 C CA . LEU A 1 89 ? -11.387 -13.260 -14.632 1.00 95.31 89 LEU A CA 1
ATOM 725 C C . LEU A 1 89 ? -10.412 -12.143 -14.227 1.00 95.31 89 LEU A C 1
ATOM 727 O O . LEU A 1 89 ? -9.482 -11.821 -14.971 1.00 95.31 89 LEU A O 1
ATOM 731 N N . PRO A 1 90 ? -10.550 -11.572 -13.016 1.00 94.31 90 PRO A N 1
ATOM 732 C CA . PRO A 1 90 ? -9.556 -10.640 -12.501 1.00 94.31 90 PRO A CA 1
ATOM 733 C C . PRO A 1 90 ? -8.205 -11.341 -12.301 1.00 94.31 90 PRO A C 1
ATOM 735 O O . PRO A 1 90 ? -8.150 -12.503 -11.879 1.00 94.31 90 PRO A O 1
ATOM 738 N N . VAL A 1 91 ? -7.121 -10.597 -12.555 1.00 95.19 91 VAL A N 1
ATOM 739 C CA . VAL A 1 91 ? -5.717 -11.052 -12.471 1.00 95.19 91 VAL A CA 1
ATOM 740 C C . VAL A 1 91 ? -5.430 -11.788 -11.169 1.00 95.19 91 VAL A C 1
ATOM 742 O O . VAL A 1 91 ? -4.901 -12.891 -11.185 1.00 95.19 91 VAL A O 1
ATOM 745 N N . LYS A 1 92 ? -5.815 -11.194 -10.040 1.00 90.50 92 LYS A N 1
ATOM 746 C CA . LYS A 1 92 ? -5.795 -11.832 -8.727 1.00 90.50 92 LYS A CA 1
ATOM 747 C C . LYS A 1 92 ? -7.178 -11.696 -8.097 1.00 90.50 92 LYS A C 1
ATOM 749 O O . LYS A 1 92 ? -7.841 -10.687 -8.350 1.00 90.50 92 LYS A O 1
ATOM 754 N N . PRO A 1 93 ? -7.634 -12.675 -7.302 1.00 91.62 93 PRO A N 1
ATOM 755 C CA . PRO A 1 93 ? -8.838 -12.492 -6.506 1.00 91.62 93 PRO A CA 1
ATOM 756 C C . PRO A 1 93 ? -8.644 -11.318 -5.538 1.00 91.62 93 PRO A C 1
ATOM 758 O O . PRO A 1 93 ? -7.551 -11.117 -4.998 1.00 91.62 93 PRO A O 1
ATOM 761 N N . ASP A 1 94 ? -9.700 -10.535 -5.327 1.00 92.12 94 ASP A N 1
ATOM 762 C CA . ASP A 1 94 ? -9.663 -9.460 -4.341 1.00 92.12 94 ASP A CA 1
ATOM 763 C C . ASP A 1 94 ? -9.492 -10.052 -2.927 1.00 92.12 94 ASP A C 1
ATOM 765 O O . ASP A 1 94 ? -10.102 -11.075 -2.600 1.00 92.12 94 ASP A O 1
ATOM 769 N N . PRO A 1 95 ? -8.648 -9.447 -2.073 1.00 95.06 95 PRO A N 1
ATOM 770 C CA . PRO A 1 95 ? -8.420 -9.958 -0.731 1.00 95.06 95 PRO A CA 1
ATOM 771 C C . PRO A 1 95 ? -9.673 -9.784 0.137 1.00 95.06 95 PRO A C 1
ATOM 773 O O . PRO A 1 95 ? -10.306 -8.731 0.127 1.00 95.06 95 PRO A O 1
ATOM 776 N N . LEU A 1 96 ? -9.982 -10.794 0.957 1.00 95.38 96 LEU A N 1
ATOM 777 C CA . LEU A 1 96 ? -11.095 -10.738 1.918 1.00 95.38 96 LEU A CA 1
ATOM 778 C C . LEU A 1 96 ? -10.870 -9.706 3.034 1.00 95.38 96 LEU A C 1
ATOM 780 O O . LEU A 1 96 ? -11.822 -9.214 3.635 1.00 95.38 96 LEU A O 1
ATOM 784 N N . PHE A 1 97 ? -9.607 -9.383 3.315 1.00 95.06 97 PHE A N 1
ATOM 785 C CA . PHE A 1 97 ? -9.209 -8.448 4.361 1.00 95.06 97 PHE A CA 1
ATOM 786 C C . PHE A 1 97 ? -8.646 -7.158 3.763 1.00 95.06 97 PHE A C 1
ATOM 788 O O . PHE A 1 97 ? -7.951 -7.168 2.747 1.00 95.06 97 PHE A O 1
ATOM 795 N N . GLY A 1 98 ? -8.908 -6.041 4.439 1.00 94.12 98 GLY A N 1
ATOM 796 C CA . GLY A 1 98 ? -8.462 -4.714 4.031 1.00 94.12 98 GLY A CA 1
ATOM 797 C C . GLY A 1 98 ? -8.376 -3.752 5.210 1.00 94.12 98 GLY A C 1
ATOM 798 O O . GLY A 1 98 ? -8.247 -4.161 6.364 1.00 94.12 98 GLY A O 1
ATOM 799 N N . TYR A 1 99 ? -8.442 -2.455 4.919 1.00 93.62 99 TYR A N 1
ATOM 800 C CA . TYR A 1 99 ? -8.410 -1.424 5.952 1.00 93.62 99 TYR A CA 1
ATOM 801 C C . TYR A 1 99 ? -9.783 -1.289 6.629 1.00 93.62 99 TYR A C 1
ATOM 803 O O . TYR A 1 99 ? -10.789 -1.179 5.924 1.00 93.62 99 TYR A O 1
ATOM 811 N N . PRO A 1 100 ? -9.855 -1.264 7.972 1.00 95.12 100 PRO A N 1
ATOM 812 C CA . PRO A 1 100 ? -11.109 -1.009 8.668 1.00 95.12 100 PRO A CA 1
ATOM 813 C C . PRO A 1 100 ? -11.528 0.457 8.501 1.00 95.12 100 PRO A C 1
ATOM 815 O O . PRO A 1 100 ? -10.684 1.351 8.437 1.00 95.12 100 PRO A O 1
ATOM 818 N N . SER A 1 101 ? -12.835 0.720 8.476 1.00 90.88 101 SER A N 1
ATOM 819 C CA . SER A 1 101 ? -13.371 2.086 8.396 1.00 90.88 101 SER A CA 1
ATOM 820 C C . SER A 1 101 ? -13.341 2.818 9.740 1.00 90.88 101 SER A C 1
ATOM 822 O O . SER A 1 101 ? -13.118 4.026 9.776 1.00 90.88 101 SER A O 1
ATOM 824 N N . LEU A 1 102 ? -13.532 2.099 10.852 1.00 92.62 102 LEU A N 1
ATOM 825 C CA . LEU A 1 102 ? -13.481 2.637 12.214 1.00 92.62 102 LEU A CA 1
ATOM 826 C C . LEU A 1 102 ? -12.602 1.760 13.109 1.00 92.62 102 LEU A C 1
ATOM 828 O O . LEU A 1 102 ? -12.341 0.598 12.816 1.00 92.62 102 LEU A O 1
ATOM 832 N N . LYS A 1 103 ? -12.211 2.312 14.262 1.00 92.06 103 LYS A N 1
ATOM 833 C CA . LYS A 1 103 ? -11.538 1.555 15.331 1.00 92.06 103 LYS A CA 1
ATOM 834 C C . LYS A 1 103 ? -12.483 0.633 16.111 1.00 92.06 103 LYS A C 1
ATOM 836 O O . LYS A 1 103 ? -12.015 -0.277 16.786 1.00 92.06 103 LYS A O 1
ATOM 841 N N . ARG A 1 104 ? -13.799 0.879 16.058 1.00 90.19 104 ARG A N 1
ATOM 842 C CA . ARG A 1 104 ? -14.798 -0.004 16.678 1.00 90.19 104 ARG A CA 1
ATOM 843 C C . ARG A 1 104 ? -14.844 -1.318 15.898 1.00 90.19 104 ARG A C 1
ATOM 845 O O . ARG A 1 104 ? -14.777 -1.299 14.671 1.00 90.19 104 ARG A O 1
ATOM 852 N N . VAL A 1 105 ? -14.999 -2.435 16.607 1.00 92.75 105 VAL A N 1
ATOM 853 C CA . VAL A 1 105 ? -15.213 -3.746 15.981 1.00 92.75 105 VAL A CA 1
ATOM 854 C C . VAL A 1 105 ? -16.461 -3.684 15.100 1.00 92.75 105 VAL A C 1
ATOM 856 O O . VAL A 1 105 ? -17.557 -3.405 15.585 1.00 92.75 105 VAL A O 1
ATOM 859 N N . MET A 1 106 ? -16.280 -3.934 13.805 1.00 90.19 106 MET A N 1
ATOM 860 C CA . MET A 1 106 ? -17.364 -4.017 12.829 1.00 90.19 106 MET A CA 1
ATOM 861 C C . MET A 1 106 ? -18.006 -5.395 12.922 1.00 90.19 106 MET A C 1
ATOM 863 O O . MET A 1 106 ? -17.391 -6.392 12.551 1.00 90.19 106 MET A O 1
ATOM 867 N N . LYS A 1 107 ? -19.232 -5.456 13.439 1.00 92.88 107 LYS A N 1
ATOM 868 C CA . LYS A 1 107 ? -20.020 -6.689 13.482 1.00 92.88 107 LYS A CA 1
ATOM 869 C C . LYS A 1 107 ? -20.898 -6.760 12.234 1.00 92.88 107 LYS A C 1
ATOM 871 O O . LYS A 1 107 ? -21.576 -5.789 11.907 1.00 92.88 107 LYS A O 1
ATOM 876 N N . LEU A 1 108 ? -20.886 -7.900 11.547 1.00 93.00 108 LEU A N 1
ATOM 877 C CA . LEU A 1 108 ? -21.807 -8.159 10.441 1.00 93.00 108 LEU A CA 1
ATOM 878 C C . LEU A 1 108 ? -23.192 -8.476 11.013 1.00 93.00 108 LEU A C 1
ATOM 880 O O . LEU A 1 108 ? -23.319 -9.335 11.883 1.00 93.00 108 LEU A O 1
ATOM 884 N N . ASN A 1 109 ? -24.221 -7.777 10.535 1.00 92.88 109 ASN A N 1
ATOM 885 C CA . ASN A 1 109 ? -25.602 -8.043 10.927 1.00 92.88 109 ASN A CA 1
ATOM 886 C C . ASN A 1 109 ? -26.192 -9.133 10.019 1.00 92.88 109 ASN A C 1
ATOM 888 O O . ASN A 1 109 ? -26.390 -8.907 8.828 1.00 92.88 109 ASN A O 1
ATOM 892 N N . LEU A 1 110 ? -26.471 -10.301 10.597 1.00 90.88 110 LEU A N 1
ATOM 893 C CA . LEU A 1 110 ? -27.035 -11.471 9.920 1.00 90.88 110 LEU A CA 1
ATOM 894 C C . LEU A 1 110 ? -28.406 -11.817 10.527 1.00 90.88 110 LEU A C 1
ATOM 896 O O . LEU A 1 110 ? -28.605 -12.909 11.050 1.00 90.88 110 LEU A O 1
ATOM 900 N N . THR A 1 111 ? -29.337 -10.860 10.517 1.00 93.19 111 THR A N 1
ATOM 901 C CA . THR A 1 111 ? -30.702 -11.036 11.049 1.00 93.19 111 THR A CA 1
ATOM 902 C C . THR A 1 111 ? -31.739 -11.255 9.955 1.00 93.19 111 THR A C 1
ATOM 904 O O . THR A 1 111 ? -31.559 -10.865 8.800 1.00 93.19 111 THR A O 1
ATOM 907 N N . SER A 1 112 ? -32.855 -11.888 10.327 1.00 94.44 112 SER A N 1
ATOM 908 C CA . SER A 1 112 ? -34.029 -12.001 9.462 1.00 94.44 112 SER A CA 1
ATOM 909 C C . SER A 1 112 ? -34.702 -10.635 9.262 1.00 94.44 112 SER A C 1
ATOM 911 O O . SER A 1 112 ? -34.555 -9.716 10.070 1.00 94.44 112 SER A O 1
ATOM 913 N N . LYS A 1 113 ? -35.497 -10.493 8.191 1.00 92.44 113 LYS A N 1
ATOM 914 C CA . LYS A 1 113 ? -36.196 -9.229 7.885 1.00 92.44 113 LYS A CA 1
ATOM 915 C C . LYS A 1 113 ? -37.138 -8.779 9.010 1.00 92.44 113 LYS A C 1
ATOM 917 O O . LYS A 1 113 ? -37.244 -7.578 9.253 1.00 92.44 113 LYS A O 1
ATOM 922 N N . SER A 1 114 ? -37.788 -9.717 9.702 1.00 92.25 114 SER A N 1
ATOM 923 C CA . SER A 1 114 ? -38.738 -9.422 10.783 1.00 92.25 114 SER A CA 1
ATOM 924 C C . SER A 1 114 ? -38.068 -8.813 12.019 1.00 92.25 114 SER A C 1
ATOM 926 O O . SER A 1 114 ? -38.627 -7.898 12.612 1.00 92.25 114 SER A O 1
ATOM 928 N N . GLN A 1 115 ? -36.849 -9.242 12.358 1.00 91.56 115 GLN A N 1
ATOM 929 C CA . GLN A 1 115 ? -36.111 -8.792 13.552 1.00 91.56 115 GLN A CA 1
ATOM 930 C C . GLN A 1 115 ? -35.223 -7.558 13.312 1.00 91.56 115 GLN A C 1
ATOM 932 O O . GLN A 1 115 ? -34.500 -7.104 14.199 1.00 91.56 115 GLN A O 1
ATOM 937 N N . SER A 1 116 ? -35.274 -6.981 12.112 1.00 91.19 116 SER A N 1
ATOM 938 C CA . SER A 1 116 ? -34.438 -5.836 11.736 1.00 91.19 116 SER A CA 1
ATOM 939 C C . SER A 1 116 ? -34.660 -4.601 12.622 1.00 91.19 116 SER A C 1
ATOM 941 O O . SER A 1 116 ? -33.696 -3.917 12.968 1.00 91.19 116 SER A O 1
ATOM 943 N N . LYS A 1 117 ? -35.910 -4.336 13.032 1.00 93.00 117 LYS A N 1
ATOM 944 C CA . LYS A 1 117 ? -36.273 -3.195 13.892 1.00 93.00 117 LYS A CA 1
ATOM 945 C C . LYS A 1 117 ? -35.688 -3.318 15.300 1.00 93.00 117 LYS A C 1
ATOM 947 O O . LYS A 1 117 ? -35.149 -2.348 15.821 1.00 93.00 117 LYS A O 1
ATOM 952 N N . GLU A 1 118 ? -35.749 -4.510 15.886 1.00 93.38 118 GLU A N 1
ATOM 953 C CA . GLU A 1 118 ? -35.200 -4.790 17.219 1.00 93.38 118 GLU A CA 1
ATOM 954 C C . GLU A 1 118 ? -33.675 -4.662 17.222 1.00 93.38 118 GLU A C 1
ATOM 956 O O . GLU A 1 118 ? -33.101 -4.000 18.086 1.00 93.38 118 GLU A O 1
ATOM 961 N N . MET A 1 119 ? -33.013 -5.219 16.201 1.00 92.69 119 MET A N 1
ATOM 962 C CA . MET A 1 119 ? -31.564 -5.098 16.040 1.00 92.69 119 MET A CA 1
ATOM 963 C C . MET A 1 119 ? -31.132 -3.635 15.852 1.00 92.69 119 MET A C 1
ATOM 965 O O . MET A 1 119 ? -30.116 -3.213 16.407 1.00 92.69 119 MET A O 1
ATOM 969 N N . LEU A 1 120 ? -31.909 -2.840 15.109 1.00 93.50 120 LEU A N 1
ATOM 970 C CA . LEU A 1 120 ? -31.660 -1.406 14.961 1.00 93.50 120 LEU A CA 1
ATOM 971 C C . LEU A 1 120 ? -31.800 -0.667 16.298 1.00 93.50 120 LEU A C 1
ATOM 973 O O . LEU A 1 120 ? -30.920 0.121 16.641 1.00 93.50 120 LEU A O 1
ATOM 977 N N . ALA A 1 121 ? -32.856 -0.947 17.066 1.00 95.62 121 ALA A N 1
ATOM 978 C CA . ALA A 1 121 ? -33.058 -0.360 18.389 1.00 95.62 121 ALA A CA 1
ATOM 979 C C . ALA A 1 121 ? -31.906 -0.710 19.347 1.00 95.62 121 ALA A C 1
ATOM 981 O O . ALA A 1 121 ? -31.379 0.169 20.028 1.00 95.62 121 ALA A O 1
ATOM 982 N N . ALA A 1 122 ? -31.437 -1.962 19.336 1.00 94.94 122 ALA A N 1
ATOM 983 C CA . ALA A 1 122 ? -30.279 -2.389 20.118 1.00 94.94 122 ALA A CA 1
ATOM 984 C C . ALA A 1 122 ? -28.992 -1.650 19.707 1.00 94.94 122 ALA A C 1
ATOM 986 O O . ALA A 1 122 ? -28.239 -1.189 20.565 1.00 94.94 122 ALA A O 1
ATOM 987 N N . ALA A 1 123 ? -28.754 -1.479 18.403 1.00 94.75 123 ALA A N 1
ATOM 988 C CA . ALA A 1 123 ? -27.606 -0.728 17.899 1.00 94.75 123 ALA A CA 1
ATOM 989 C C . ALA A 1 123 ? -27.663 0.759 18.295 1.00 94.75 123 ALA A C 1
ATOM 991 O O . ALA A 1 123 ? -26.640 1.337 18.667 1.00 94.75 123 ALA A O 1
ATOM 992 N N . MET A 1 124 ? -28.849 1.375 18.255 1.00 95.69 124 MET A N 1
ATOM 993 C CA . MET A 1 124 ? -29.060 2.746 18.730 1.00 95.69 124 MET A CA 1
ATOM 994 C C . MET A 1 124 ? -28.796 2.860 20.233 1.00 95.69 124 MET A C 1
ATOM 996 O O . MET A 1 124 ? -28.066 3.754 20.658 1.00 95.69 124 MET A O 1
ATOM 1000 N N . GLN A 1 125 ? -29.297 1.918 21.032 1.00 95.44 125 GLN A N 1
ATOM 1001 C CA . GLN A 1 125 ? -29.059 1.902 22.473 1.00 95.44 125 GLN A CA 1
ATOM 1002 C C . GLN A 1 125 ? -27.575 1.704 22.812 1.00 95.44 125 GLN A C 1
ATOM 1004 O O . GLN A 1 125 ? -27.069 2.328 23.745 1.00 95.44 125 GLN A O 1
ATOM 1009 N N . GLU A 1 126 ? -26.839 0.902 22.033 1.00 94.38 126 GLU A N 1
ATOM 1010 C CA . GLU A 1 126 ? -25.383 0.779 22.169 1.00 94.38 126 GLU A CA 1
ATOM 1011 C C . GLU A 1 126 ? -24.684 2.126 21.918 1.00 94.38 126 GLU A C 1
ATOM 1013 O O . GLU A 1 126 ? -23.780 2.502 22.665 1.00 94.38 126 GLU A O 1
ATOM 1018 N N . GLN A 1 127 ? -25.104 2.880 20.897 1.00 93.88 127 GLN A N 1
ATOM 1019 C CA . GLN A 1 127 ? -24.557 4.213 20.621 1.00 93.88 127 GLN A CA 1
ATOM 1020 C C . GLN A 1 127 ? -24.861 5.192 21.755 1.00 93.88 127 GLN A C 1
ATOM 1022 O O . GLN A 1 127 ? -23.950 5.862 22.239 1.00 93.88 127 GLN A O 1
ATOM 1027 N N . VAL A 1 128 ? -26.107 5.232 22.224 1.00 95.19 128 VAL A N 1
ATOM 1028 C CA . VAL A 1 128 ? -26.534 6.049 23.368 1.00 95.19 128 VAL A CA 1
ATOM 1029 C C . VAL A 1 128 ? -25.713 5.702 24.615 1.00 95.19 128 VAL A C 1
ATOM 1031 O O . VAL A 1 128 ? -25.140 6.588 25.247 1.00 95.19 128 VAL A O 1
ATOM 1034 N N . SER A 1 129 ? -25.537 4.413 24.916 1.00 90.31 129 SER A N 1
ATOM 1035 C CA . SER A 1 129 ? -24.673 3.943 26.005 1.00 90.31 129 SER A CA 1
ATOM 1036 C C . SER A 1 129 ? -23.224 4.417 25.847 1.00 90.31 129 SER A C 1
ATOM 1038 O O . SER A 1 129 ? -22.596 4.829 26.822 1.00 90.31 129 SER A O 1
ATOM 1040 N N . GLN A 1 130 ? -22.677 4.416 24.627 1.00 89.19 130 GLN A N 1
ATOM 1041 C CA . GLN A 1 130 ? -21.336 4.944 24.364 1.00 89.19 130 GLN A CA 1
ATOM 1042 C C . GLN A 1 130 ? -21.235 6.451 24.618 1.00 89.19 130 GLN A C 1
ATOM 1044 O O . GLN A 1 130 ? -20.209 6.880 25.143 1.00 89.19 130 GLN A O 1
ATOM 1049 N N . PHE A 1 131 ? -22.267 7.238 24.302 1.00 90.69 131 PHE A N 1
ATOM 1050 C CA . PHE A 1 131 ? -22.307 8.661 24.654 1.00 90.69 131 PHE A CA 1
ATOM 1051 C C . PHE A 1 131 ? -22.321 8.864 26.169 1.00 90.69 131 PHE A C 1
ATOM 1053 O O . PHE A 1 131 ? -21.568 9.691 26.680 1.00 90.69 131 PHE A O 1
ATOM 1060 N N . TYR A 1 132 ? -23.077 8.050 26.906 1.00 90.62 132 TYR A N 1
ATOM 1061 C CA . TYR A 1 132 ? -23.105 8.128 28.367 1.00 90.62 132 TYR A CA 1
ATOM 1062 C C . TYR A 1 132 ? -21.774 7.779 29.039 1.00 90.62 132 TYR A C 1
ATOM 1064 O O . TYR A 1 132 ? -21.530 8.243 30.149 1.00 90.62 132 TYR A O 1
ATOM 1072 N N . LYS A 1 133 ? -20.851 7.070 28.368 1.00 86.25 133 LYS A N 1
ATOM 1073 C CA . LYS A 1 133 ? -19.482 6.870 28.888 1.00 86.25 133 LYS A CA 1
ATOM 1074 C C . LYS A 1 133 ? -18.734 8.186 29.117 1.00 86.25 133 LYS A C 1
ATOM 1076 O O . LYS A 1 133 ? -17.799 8.211 29.911 1.00 86.25 133 LYS A O 1
ATOM 1081 N N . PHE A 1 134 ? -19.125 9.263 28.435 1.00 87.69 134 PHE A N 1
ATOM 1082 C CA . PHE A 1 134 ? -18.557 10.591 28.652 1.00 87.69 134 PHE A CA 1
ATOM 1083 C C . PHE A 1 134 ? -19.031 11.239 29.963 1.00 87.69 134 PHE A C 1
ATOM 1085 O O . PHE A 1 134 ? -18.303 12.046 30.529 1.00 87.69 134 PHE A O 1
ATOM 1092 N N . GLY A 1 135 ? -20.208 10.865 30.477 1.00 81.50 135 GLY A N 1
ATOM 1093 C CA . GLY A 1 135 ? -20.836 11.485 31.651 1.00 81.50 135 GLY A CA 1
ATOM 1094 C C . GLY A 1 135 ? -20.125 11.243 32.989 1.00 81.50 135 GLY A C 1
ATOM 1095 O O . GLY A 1 135 ? -20.540 11.801 33.998 1.00 81.50 135 GLY A O 1
ATOM 1096 N N . GLY A 1 136 ? -19.052 10.447 33.012 1.00 78.38 136 GLY A N 1
ATOM 1097 C CA . GLY A 1 136 ? -18.324 10.115 34.236 1.00 78.38 136 GLY A CA 1
ATOM 1098 C C . GLY A 1 136 ? -19.112 9.190 35.169 1.00 78.38 136 GLY A C 1
ATOM 1099 O O . GLY A 1 136 ? -20.147 8.634 34.802 1.00 78.38 136 GLY A O 1
ATOM 1100 N N . LYS A 1 137 ? -18.596 8.979 36.384 1.00 76.81 137 LYS A N 1
ATOM 1101 C CA . LYS A 1 137 ? -19.361 8.310 37.440 1.00 76.81 137 LYS A CA 1
ATOM 1102 C C . LYS A 1 137 ? -20.281 9.344 38.066 1.00 76.81 137 LYS A C 1
ATOM 1104 O O . LYS A 1 137 ? -19.801 10.347 38.584 1.00 76.81 137 LYS A O 1
ATOM 1109 N N . VAL A 1 138 ? -21.578 9.079 38.024 1.00 71.88 138 VAL A N 1
ATOM 1110 C CA . VAL A 1 138 ? -22.524 9.778 38.886 1.00 71.88 138 VAL A CA 1
ATOM 1111 C C . VAL A 1 138 ? -22.168 9.355 40.308 1.00 71.88 138 VAL A C 1
ATOM 1113 O O . VAL A 1 138 ? -22.247 8.170 40.629 1.00 71.88 138 VAL A O 1
ATOM 1116 N N . GLU A 1 139 ? -21.682 10.285 41.129 1.00 65.94 139 GLU A N 1
ATOM 1117 C CA . GLU A 1 139 ? -21.681 10.058 42.572 1.00 65.94 139 GLU A CA 1
ATOM 1118 C C . GLU A 1 139 ? -23.138 9.824 42.957 1.00 65.94 139 GLU A C 1
ATOM 1120 O O . GLU A 1 139 ? -23.996 10.627 42.589 1.00 65.94 139 GLU A O 1
ATOM 1125 N N . GLU A 1 140 ? -23.429 8.704 43.618 1.00 60.03 140 GLU A N 1
ATOM 1126 C CA . GLU A 1 140 ? -24.748 8.436 44.187 1.00 60.03 140 GLU A CA 1
ATOM 1127 C C . GLU A 1 140 ? -25.006 9.495 45.266 1.00 60.03 140 GLU A C 1
ATOM 1129 O O . GLU A 1 140 ? -24.786 9.280 46.457 1.00 60.03 140 GLU A O 1
ATOM 1134 N N . SER A 1 141 ? -25.400 10.699 44.854 1.00 56.00 141 SER A N 1
ATOM 1135 C CA . SER A 1 141 ? -25.916 11.695 45.764 1.00 56.00 141 SER A CA 1
ATOM 1136 C C . SER A 1 141 ? -27.192 11.096 46.328 1.00 56.00 141 SER A C 1
ATOM 1138 O O . SER A 1 141 ? -28.124 10.821 45.580 1.00 56.00 141 SER A O 1
ATOM 1140 N N . ILE A 1 142 ? -27.105 10.790 47.629 1.00 52.19 142 ILE A N 1
ATOM 1141 C CA . ILE A 1 142 ? -28.141 10.474 48.620 1.00 52.19 142 ILE A CA 1
ATOM 1142 C C . ILE A 1 142 ? -29.410 9.927 47.969 1.00 52.19 142 ILE A C 1
ATOM 1144 O O . ILE A 1 142 ? -30.074 10.717 47.297 1.00 52.19 142 ILE A O 1
ATOM 1148 N N . PRO A 1 143 ? -29.796 8.650 48.211 1.00 47.12 143 PRO A N 1
ATOM 1149 C CA . PRO A 1 143 ? -30.962 8.051 47.567 1.00 47.12 143 PRO A CA 1
ATOM 1150 C C . PRO A 1 143 ? -32.074 9.077 47.605 1.00 47.12 143 PRO A C 1
ATOM 1152 O O . PRO A 1 143 ? -32.401 9.541 48.703 1.00 47.12 143 PRO A O 1
ATOM 1155 N N . PHE A 1 144 ? -32.535 9.508 46.420 1.00 50.41 144 PHE A N 1
ATOM 1156 C CA . PHE A 1 144 ? -33.663 10.420 46.301 1.00 50.41 144 PHE A CA 1
ATOM 1157 C C . PHE A 1 144 ? -34.673 9.871 47.284 1.00 50.41 144 PHE A C 1
ATOM 1159 O O . PHE A 1 144 ? -35.130 8.737 47.112 1.00 50.41 144 PHE A O 1
ATOM 1166 N N . LYS A 1 145 ? -34.870 10.584 48.399 1.00 51.25 145 LYS A N 1
ATOM 1167 C CA . LYS A 1 145 ? -35.763 10.128 49.445 1.00 51.25 145 LYS A CA 1
ATOM 1168 C C . LYS A 1 145 ? -37.079 10.111 48.706 1.00 51.25 145 LYS A C 1
ATOM 1170 O O . LYS A 1 145 ? -37.590 11.186 48.403 1.00 51.25 145 LYS A O 1
ATOM 1175 N N . GLN A 1 146 ? -37.531 8.923 48.295 1.00 56.03 146 GLN A N 1
ATOM 1176 C CA . GLN A 1 146 ? -38.891 8.733 47.848 1.00 56.03 146 GLN A CA 1
ATOM 1177 C C . GLN A 1 146 ? -39.661 9.245 49.048 1.00 56.03 146 GLN A C 1
ATOM 1179 O O . GLN A 1 146 ? -39.674 8.605 50.103 1.00 56.03 146 GLN A O 1
ATOM 1184 N N . GLN A 1 147 ? -40.118 10.496 48.967 1.00 52.22 147 GLN A N 1
ATOM 1185 C CA . GLN A 1 147 ? -41.113 10.954 49.898 1.00 52.22 147 GLN A CA 1
ATOM 1186 C C . GLN A 1 147 ? -42.215 9.949 49.658 1.00 52.22 147 GLN A C 1
ATOM 1188 O O . GLN A 1 147 ? -42.660 9.766 48.524 1.00 52.22 147 GLN A O 1
ATOM 1193 N N . GLY A 1 148 ? -42.439 9.128 50.680 1.00 54.69 148 GLY A N 1
ATOM 1194 C CA . GLY A 1 148 ? -43.500 8.156 50.669 1.00 54.69 148 GLY A CA 1
ATOM 1195 C C . GLY A 1 148 ? -44.777 8.959 50.655 1.00 54.69 148 GLY A C 1
ATOM 1196 O O . GLY A 1 148 ? -45.378 9.172 51.701 1.00 54.69 148 GLY A O 1
ATOM 1197 N N . ASP A 1 149 ? -45.159 9.426 49.477 1.00 58.81 149 ASP A N 1
ATOM 1198 C CA . ASP A 1 149 ? -46.530 9.744 49.195 1.00 58.81 149 ASP A CA 1
ATOM 1199 C C . ASP A 1 149 ? -47.178 8.366 49.202 1.00 58.81 149 ASP A C 1
ATOM 1201 O O . ASP A 1 149 ? -47.148 7.615 48.231 1.00 58.81 149 ASP A O 1
ATOM 1205 N N . SER A 1 150 ? -47.665 7.971 50.379 1.00 61.59 150 SER A N 1
ATOM 1206 C CA . SER A 1 150 ? -48.373 6.713 50.611 1.00 61.59 150 SER A CA 1
ATOM 1207 C C . SER A 1 150 ? -49.704 6.660 49.859 1.00 61.59 150 SER A C 1
ATOM 1209 O O . SER A 1 150 ? -50.545 5.824 50.173 1.00 61.59 150 SER A O 1
ATOM 1211 N N . THR A 1 151 ? -49.931 7.595 48.939 1.00 60.91 151 THR A N 1
ATOM 1212 C CA . THR A 1 151 ? -51.132 7.707 48.147 1.00 60.91 151 THR A CA 1
ATOM 1213 C C . THR A 1 151 ? -51.001 6.765 46.965 1.00 60.91 151 THR A C 1
ATOM 1215 O O . THR A 1 151 ? -50.192 6.920 46.049 1.00 60.91 151 THR A O 1
ATOM 1218 N N . THR A 1 152 ? -51.817 5.727 47.012 1.00 72.25 152 THR A N 1
ATOM 1219 C CA . THR A 1 152 ? -51.976 4.775 45.921 1.00 72.25 152 THR A CA 1
ATOM 1220 C C . THR A 1 152 ? -52.441 5.538 44.673 1.00 72.25 152 THR A C 1
ATOM 1222 O O . THR A 1 152 ? -53.190 6.508 44.793 1.00 72.25 152 THR A O 1
ATOM 1225 N N . PHE A 1 153 ? -52.038 5.123 43.465 1.00 58.03 153 PHE A N 1
ATOM 1226 C CA . PHE A 1 153 ? -52.441 5.785 42.205 1.00 58.03 153 PHE A CA 1
ATOM 1227 C C . PHE A 1 153 ? -53.964 6.030 42.130 1.00 58.03 153 PHE A C 1
ATOM 1229 O O . PHE A 1 153 ? -54.418 7.100 41.724 1.00 58.03 153 PHE A O 1
ATOM 1236 N N . ASP A 1 154 ? -54.741 5.075 42.646 1.00 62.31 154 ASP A N 1
ATOM 1237 C CA . ASP A 1 154 ? -56.197 5.149 42.769 1.00 62.31 154 ASP A CA 1
ATOM 1238 C C . ASP A 1 154 ? -56.684 6.268 43.711 1.00 62.31 154 ASP A C 1
ATOM 1240 O O . ASP A 1 154 ? -57.707 6.895 43.446 1.00 62.31 154 ASP A O 1
ATOM 1244 N N . GLU A 1 155 ? -55.968 6.562 44.798 1.00 66.31 155 GLU A N 1
ATOM 1245 C CA . GLU A 1 155 ? -56.315 7.620 45.761 1.00 66.31 155 GLU A CA 1
ATOM 1246 C C . GLU A 1 155 ? -56.033 9.017 45.198 1.00 66.31 155 GLU A C 1
ATOM 1248 O O . GLU A 1 155 ? -56.800 9.957 45.428 1.00 66.31 155 GLU A O 1
ATOM 1253 N N . VAL A 1 156 ? -54.979 9.150 44.391 1.00 72.88 156 VAL A N 1
ATOM 1254 C CA . VAL A 1 156 ? -54.672 10.384 43.653 1.00 72.88 156 VAL A CA 1
ATOM 1255 C C . VAL A 1 156 ? -55.721 10.631 42.566 1.00 72.88 156 VAL A C 1
ATOM 1257 O O . VAL A 1 156 ? -56.220 11.745 42.417 1.00 72.88 156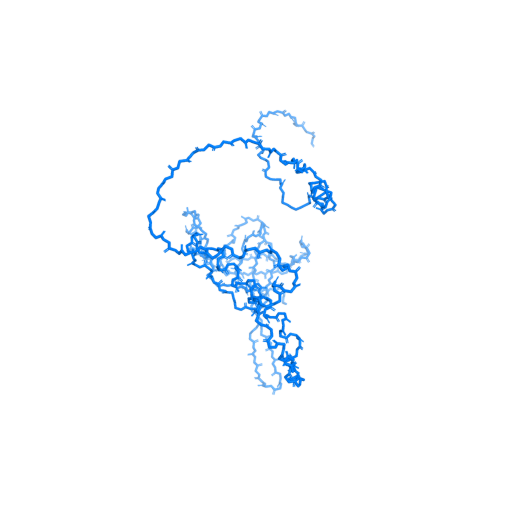 VAL A O 1
ATOM 1260 N N . HIS A 1 157 ? -56.141 9.586 41.854 1.00 69.25 157 HIS A N 1
ATOM 1261 C CA . HIS A 1 157 ? -57.161 9.702 40.811 1.00 69.25 157 HIS A CA 1
ATOM 1262 C C . HIS A 1 157 ? -58.542 10.085 41.376 1.00 69.25 157 HIS A C 1
ATOM 1264 O O . HIS A 1 157 ? -59.288 10.866 40.777 1.00 69.25 157 HIS A O 1
ATOM 1270 N N . LYS A 1 158 ? -58.867 9.575 42.570 1.00 68.88 158 LYS A N 1
ATOM 1271 C CA . LYS A 1 158 ? -60.123 9.841 43.282 1.00 68.88 158 LYS A CA 1
ATOM 1272 C C . LYS A 1 158 ? -60.181 11.240 43.900 1.00 68.88 158 LYS A C 1
ATOM 1274 O O . LYS A 1 158 ? -61.266 11.800 44.010 1.00 68.88 158 LYS A O 1
ATOM 1279 N N . SER A 1 159 ? -59.037 11.819 44.270 1.00 72.44 159 SER A N 1
ATOM 1280 C CA . SER A 1 159 ? -58.969 13.207 44.751 1.00 72.44 159 SER A CA 1
ATOM 1281 C C . SER A 1 159 ? -59.061 14.228 43.613 1.00 72.44 159 SER A C 1
ATOM 1283 O O . SER A 1 159 ? -59.688 15.272 43.781 1.00 72.44 159 SER A O 1
ATOM 1285 N N . LEU A 1 160 ? -58.518 13.904 42.435 1.00 67.06 160 LEU A N 1
ATOM 1286 C CA . LEU A 1 160 ? -58.621 14.732 41.229 1.00 67.06 160 LEU A CA 1
ATOM 1287 C C . LEU A 1 160 ? -60.010 14.674 40.574 1.00 67.06 160 LEU A C 1
ATOM 1289 O O . LEU A 1 160 ? -60.434 15.647 39.953 1.00 67.06 160 LEU A O 1
ATOM 1293 N N . SER A 1 161 ? -60.726 13.552 40.702 1.00 66.19 161 SER A N 1
ATOM 1294 C CA . SER A 1 161 ? -62.034 13.346 40.063 1.00 66.19 161 SER A CA 1
ATOM 1295 C C . SER A 1 161 ? -62.988 12.498 40.928 1.00 66.19 161 SER A C 1
ATOM 1297 O O . SER A 1 161 ? -63.239 11.330 40.637 1.00 66.19 161 SER A O 1
ATOM 1299 N N . PRO A 1 162 ? -63.571 13.063 42.003 1.00 62.62 162 PRO A N 1
ATOM 1300 C CA . PRO A 1 162 ? -64.349 12.298 42.987 1.00 62.62 162 PRO A CA 1
ATOM 1301 C C . PRO A 1 162 ? -65.667 11.703 42.457 1.00 62.62 162 PRO A C 1
ATOM 1303 O O . PRO A 1 162 ? -66.247 10.840 43.110 1.00 62.62 162 PRO A O 1
ATOM 1306 N N . LEU A 1 163 ? -66.132 12.147 41.285 1.00 64.94 163 LEU A N 1
ATOM 1307 C CA . LEU A 1 163 ? -67.357 11.678 40.622 1.00 64.94 163 LEU A CA 1
ATOM 1308 C C . LEU A 1 163 ? -67.091 10.715 39.450 1.00 64.94 163 LEU A C 1
ATOM 1310 O O . LEU A 1 163 ? -68.039 10.266 38.813 1.00 64.94 163 LEU A O 1
ATOM 1314 N N . ALA A 1 164 ? -65.828 10.407 39.137 1.00 57.84 164 ALA A N 1
ATOM 1315 C CA . ALA A 1 164 ? -65.501 9.479 38.061 1.00 57.84 164 ALA A CA 1
ATOM 1316 C C . ALA A 1 164 ? -65.664 8.029 38.548 1.00 57.84 164 ALA A C 1
ATOM 1318 O O . ALA A 1 164 ? -64.879 7.541 39.364 1.00 57.84 164 ALA A O 1
ATOM 1319 N N . GLU A 1 165 ? -66.683 7.324 38.055 1.00 58.59 165 GLU A N 1
ATOM 1320 C CA . GLU A 1 165 ? -66.798 5.882 38.273 1.00 58.59 165 GLU A CA 1
ATOM 1321 C C . GLU A 1 165 ? -65.665 5.159 37.538 1.00 58.59 165 GLU A C 1
ATOM 1323 O O . GLU A 1 165 ? -65.576 5.165 36.310 1.00 58.59 165 GLU A O 1
ATOM 1328 N N . VAL A 1 166 ? -64.785 4.509 38.302 1.00 53.31 166 VAL A N 1
ATOM 1329 C CA . VAL A 1 166 ? -63.783 3.597 37.748 1.00 53.31 166 VAL A CA 1
ATOM 1330 C C . VAL A 1 166 ? -64.521 2.351 37.272 1.00 53.31 166 VAL A C 1
ATOM 1332 O O . VAL A 1 166 ? -64.838 1.468 38.072 1.00 53.31 166 VAL A O 1
ATOM 1335 N N . GLN A 1 167 ? -64.801 2.265 35.972 1.00 48.09 167 GLN A N 1
ATOM 1336 C CA . GLN A 1 167 ? -65.280 1.027 35.370 1.00 48.09 167 GLN A CA 1
ATOM 1337 C C . GLN A 1 167 ? -64.169 -0.019 35.452 1.00 48.09 167 GLN A C 1
ATOM 1339 O O . GLN A 1 167 ? -63.276 -0.094 34.610 1.00 48.09 167 GLN A O 1
ATOM 1344 N N . ARG A 1 168 ? -64.209 -0.843 36.500 1.00 46.09 168 ARG A N 1
ATOM 1345 C CA . ARG A 1 168 ? -63.425 -2.073 36.545 1.00 46.09 168 ARG A CA 1
ATOM 1346 C C . ARG A 1 168 ? -64.105 -3.054 35.607 1.00 46.09 168 ARG A C 1
ATOM 1348 O O . ARG A 1 168 ? -65.100 -3.674 35.975 1.00 46.09 168 ARG A O 1
ATOM 1355 N N . SER A 1 169 ? -63.572 -3.196 34.400 1.00 40.09 169 SER A N 1
ATOM 1356 C CA . SER A 1 169 ? -63.912 -4.332 33.555 1.00 40.09 169 SER A CA 1
ATOM 1357 C C . SER A 1 169 ? -63.470 -5.598 34.288 1.00 40.09 169 SER A C 1
ATOM 1359 O O . SER A 1 169 ? -62.284 -5.933 34.321 1.00 40.09 169 SER A O 1
ATOM 1361 N N . SER A 1 170 ? -64.416 -6.282 34.928 1.00 41.44 170 SER A N 1
ATOM 1362 C CA . SER A 1 170 ? -64.218 -7.691 35.235 1.00 41.44 170 SER A CA 1
ATOM 1363 C C . SER A 1 170 ? -64.098 -8.408 33.896 1.00 41.44 170 SER A C 1
ATOM 1365 O O . SER A 1 170 ? -64.907 -8.207 32.994 1.00 41.44 170 SER A O 1
ATOM 1367 N N . LEU A 1 171 ? -63.011 -9.155 33.737 1.00 42.00 171 LEU A N 1
ATOM 1368 C CA . LEU A 1 171 ? -62.759 -9.968 32.561 1.00 42.00 171 LEU A CA 1
ATOM 1369 C C . LEU A 1 171 ? -63.792 -11.106 32.551 1.00 42.00 171 LEU A C 1
ATOM 1371 O O . LEU A 1 171 ? -63.528 -12.185 33.074 1.00 42.00 171 LEU A O 1
ATOM 1375 N N . SER A 1 172 ? -64.984 -10.854 32.014 1.00 42.34 172 SER A N 1
ATOM 1376 C CA . SER A 1 172 ? -65.921 -11.907 31.640 1.00 42.34 172 SER A CA 1
ATOM 1377 C C . SER A 1 172 ? -65.517 -12.413 30.263 1.00 42.34 172 SER A C 1
ATOM 1379 O O . SER A 1 172 ? -65.586 -11.686 29.271 1.00 42.34 172 SER A O 1
ATOM 1381 N N . GLN A 1 173 ? -65.047 -13.656 30.231 1.00 46.00 173 GLN A N 1
ATOM 1382 C CA . GLN A 1 173 ? -65.038 -14.461 29.018 1.00 46.00 173 GLN A CA 1
ATOM 1383 C C . GLN A 1 173 ? -66.490 -14.532 28.524 1.00 46.00 173 GLN A C 1
ATOM 1385 O O . GLN A 1 173 ? -67.390 -14.688 29.343 1.00 46.00 173 GLN A O 1
ATOM 1390 N N . ASP A 1 174 ? -66.686 -14.376 27.217 1.00 46.59 174 ASP A N 1
ATOM 1391 C CA . ASP A 1 174 ? -67.957 -14.521 26.492 1.00 46.59 174 ASP A CA 1
ATOM 1392 C C . ASP A 1 174 ? -68.747 -13.219 26.252 1.00 46.59 174 ASP A C 1
ATOM 1394 O O . ASP A 1 174 ? -69.673 -12.873 26.980 1.00 46.59 174 ASP A O 1
ATOM 1398 N N . ALA A 1 175 ? -68.428 -12.533 25.145 1.00 36.09 175 ALA A N 1
ATOM 1399 C CA . ALA A 1 175 ? -69.429 -11.851 24.316 1.00 36.09 175 ALA A CA 1
ATOM 1400 C C . ALA A 1 175 ? -68.876 -11.564 22.905 1.00 36.09 175 ALA A C 1
ATOM 1402 O O . ALA A 1 175 ? -67.897 -10.838 22.736 1.00 36.09 175 ALA A O 1
ATOM 1403 N N . GLU A 1 176 ? -69.532 -12.143 21.899 1.00 36.75 176 GLU A N 1
ATOM 1404 C CA . GLU A 1 176 ? -69.336 -11.896 20.463 1.00 36.75 176 GLU A CA 1
ATOM 1405 C C . GLU A 1 176 ? -70.218 -10.725 19.941 1.00 36.75 176 GLU A C 1
ATOM 1407 O O . GLU A 1 176 ? -71.081 -10.234 20.672 1.00 36.75 176 GLU A O 1
ATOM 1412 N N . PRO A 1 177 ? -69.981 -10.215 18.710 1.00 57.75 177 PRO A N 1
ATOM 1413 C CA . PRO A 1 177 ? -70.051 -8.785 18.383 1.00 57.75 177 PRO A CA 1
ATOM 1414 C C . PRO A 1 177 ? -71.308 -8.371 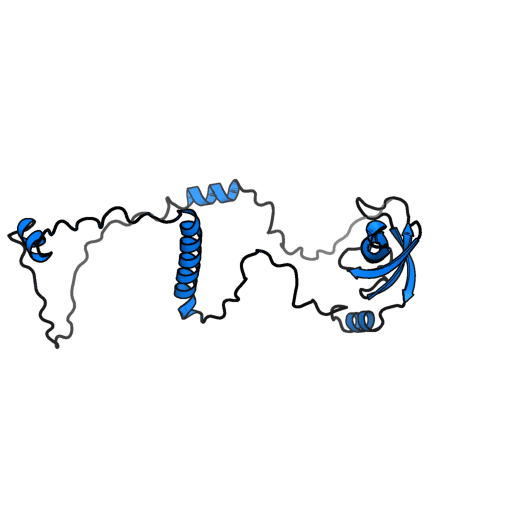17.601 1.00 57.75 177 PRO A C 1
ATOM 1416 O O . PRO A 1 177 ? -71.735 -9.117 16.729 1.00 57.75 177 PRO A O 1
ATOM 1419 N N . ILE A 1 178 ? -71.833 -7.143 17.780 1.00 33.59 178 ILE A N 1
ATOM 1420 C CA . ILE A 1 178 ? -72.778 -6.527 16.815 1.00 33.59 178 ILE A CA 1
ATOM 1421 C C . ILE A 1 178 ? -72.607 -4.992 16.694 1.00 33.59 178 ILE A C 1
ATOM 1423 O O . ILE A 1 178 ? -72.982 -4.222 17.568 1.00 33.59 178 ILE A O 1
ATOM 1427 N N . VAL A 1 179 ? -72.010 -4.608 15.561 1.00 36.06 179 VAL A N 1
ATOM 1428 C CA . VAL A 1 179 ? -72.305 -3.541 14.571 1.00 36.06 179 VAL A CA 1
ATOM 1429 C C . VAL A 1 179 ? -73.242 -2.353 14.906 1.00 36.06 179 VAL A C 1
ATOM 1431 O O . VAL A 1 179 ? -74.430 -2.528 15.153 1.00 36.06 179 VAL A O 1
ATOM 1434 N N . GLY A 1 180 ? -72.730 -1.144 14.604 1.00 36.28 180 GLY A N 1
ATOM 1435 C CA . GLY A 1 180 ? -73.473 0.031 14.097 1.00 36.28 180 GLY A CA 1
ATOM 1436 C C . GLY A 1 180 ? -73.581 1.187 15.103 1.00 36.28 180 GLY A C 1
ATOM 1437 O O . GLY A 1 180 ? -73.967 0.974 16.235 1.00 36.28 180 GLY A O 1
ATOM 1438 N N . SER A 1 181 ? -73.331 2.461 14.801 1.00 37.28 181 SER A N 1
ATOM 1439 C CA . SER A 1 181 ? -73.135 3.184 13.544 1.00 37.28 181 SER A CA 1
ATOM 1440 C C . SER A 1 181 ? -72.753 4.644 13.866 1.00 37.28 181 SER A C 1
ATOM 1442 O O . SER A 1 181 ? -73.071 5.125 14.950 1.00 37.28 181 SER A O 1
ATOM 1444 N N . ARG A 1 182 ? -72.216 5.342 12.853 1.00 33.94 182 ARG A N 1
ATOM 1445 C CA . ARG A 1 182 ? -72.300 6.799 12.601 1.00 33.94 182 ARG A CA 1
ATOM 1446 C C . ARG A 1 182 ? -71.060 7.654 12.919 1.00 33.94 182 ARG A C 1
ATOM 1448 O O . ARG A 1 182 ? -70.595 7.740 14.045 1.00 33.94 182 ARG A O 1
ATOM 1455 N N . LEU A 1 183 ? -70.584 8.273 11.833 1.00 43.59 183 LEU A N 1
ATOM 1456 C CA . LEU A 1 183 ? -69.495 9.237 11.689 1.00 43.59 183 LEU A CA 1
ATOM 1457 C C . LEU A 1 183 ? -69.652 10.477 12.581 1.00 43.59 183 LEU A C 1
ATOM 1459 O O . LEU A 1 183 ? -70.722 11.082 12.568 1.00 43.59 183 LEU A O 1
ATOM 1463 N N . GLU A 1 184 ? -68.531 10.937 13.139 1.00 39.28 184 GLU A N 1
ATOM 1464 C CA . GLU A 1 184 ? -68.154 12.356 13.172 1.00 39.28 184 GLU A CA 1
ATOM 1465 C C . GLU A 1 184 ? -66.660 12.468 12.811 1.00 39.28 184 GLU A C 1
ATOM 1467 O O . GLU A 1 184 ? -65.808 11.800 13.397 1.00 39.28 184 GLU A O 1
ATOM 1472 N N . GLU A 1 185 ? -66.369 13.235 11.760 1.00 39.22 185 GLU A N 1
ATOM 1473 C CA . GLU A 1 185 ? -65.039 13.441 11.176 1.00 39.22 185 GLU A CA 1
ATOM 1474 C C . GLU A 1 185 ? -64.241 14.473 11.991 1.00 39.22 185 GLU A C 1
ATOM 1476 O O . GLU A 1 185 ? -64.735 15.566 12.266 1.00 39.22 185 GLU A O 1
ATOM 1481 N N . LEU A 1 186 ? -62.988 14.151 12.337 1.00 35.28 186 LEU A N 1
ATOM 1482 C CA . LEU A 1 186 ? -62.009 15.116 12.852 1.00 35.28 186 LEU A CA 1
ATOM 1483 C C . LEU A 1 186 ? -61.133 15.644 11.695 1.00 35.28 186 LEU A C 1
ATOM 1485 O O . LEU A 1 186 ? -60.860 14.887 10.760 1.00 35.28 186 LEU A O 1
ATOM 1489 N N . PRO A 1 187 ? -60.692 16.919 11.724 1.00 41.09 187 PRO A N 1
ATOM 1490 C CA . PRO A 1 187 ? -60.106 17.588 10.562 1.00 41.09 187 PRO A CA 1
ATOM 1491 C C . PRO A 1 187 ? -58.795 16.950 10.092 1.00 41.09 187 PRO A C 1
ATOM 1493 O O . PRO A 1 187 ? -57.916 16.647 10.896 1.00 41.09 187 PRO A O 1
ATOM 1496 N N . GLN A 1 188 ? -58.648 16.800 8.774 1.00 42.19 188 GLN A N 1
AT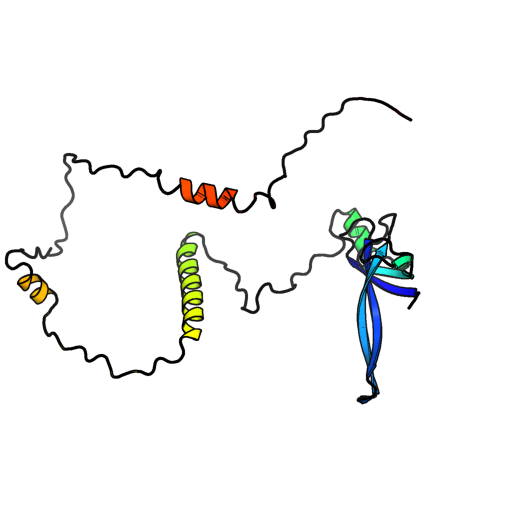OM 1497 C CA . GLN A 1 188 ? -57.400 16.388 8.135 1.00 42.19 188 GLN A CA 1
ATOM 1498 C C . GLN A 1 188 ? -56.349 17.498 8.273 1.00 42.19 188 GLN A C 1
ATOM 1500 O O . GLN A 1 188 ? -56.465 18.549 7.643 1.00 42.19 188 GLN A O 1
ATOM 1505 N N . GLU A 1 189 ? -55.313 17.262 9.079 1.00 40.34 189 GLU A N 1
ATOM 1506 C CA . GLU A 1 189 ? -54.096 18.073 9.046 1.00 40.34 189 GLU A CA 1
ATOM 1507 C C . GLU A 1 189 ? -53.344 17.792 7.736 1.00 40.34 189 GLU A C 1
ATOM 1509 O O . GLU A 1 189 ? -53.014 16.653 7.402 1.00 40.34 189 GLU A O 1
ATOM 1514 N N . SER A 1 190 ? -53.132 18.848 6.955 1.00 43.28 190 SER A N 1
ATOM 1515 C CA . SER A 1 190 ? -52.498 18.823 5.642 1.00 43.28 190 SER A CA 1
ATOM 1516 C C . SER A 1 190 ? -51.024 18.421 5.723 1.00 43.28 190 SER A C 1
ATOM 1518 O O . SER A 1 190 ? -50.189 19.128 6.284 1.00 43.28 190 SER A O 1
ATOM 1520 N N . GLU A 1 191 ? -50.695 17.318 5.058 1.00 48.81 191 GLU A N 1
ATOM 1521 C CA . GLU A 1 191 ? -49.373 16.682 4.938 1.00 48.81 191 GLU A CA 1
ATOM 1522 C C . GLU A 1 191 ? -48.351 17.493 4.095 1.00 48.81 191 GLU A C 1
ATOM 1524 O O . GLU A 1 191 ? -47.369 16.955 3.582 1.00 48.81 191 GLU A O 1
ATOM 1529 N N . SER A 1 192 ? -48.576 18.797 3.898 1.00 43.81 192 SER A N 1
ATOM 1530 C CA . SER A 1 192 ? -47.824 19.637 2.954 1.00 43.81 192 SER A CA 1
ATOM 1531 C C . SER A 1 192 ? -46.727 20.497 3.575 1.00 43.81 192 SER A C 1
ATOM 1533 O O . SER A 1 192 ? -45.803 20.898 2.864 1.00 43.81 192 SER A O 1
ATOM 1535 N N . ASP A 1 193 ? -46.767 20.761 4.879 1.00 40.81 193 ASP A N 1
ATOM 1536 C CA . ASP A 1 193 ? -45.946 21.844 5.443 1.00 40.81 193 ASP A CA 1
ATOM 1537 C C . ASP A 1 193 ? -44.531 21.390 5.833 1.00 40.81 193 ASP A C 1
ATOM 1539 O O . ASP A 1 193 ? -43.598 22.194 5.887 1.00 40.81 193 ASP A O 1
ATOM 1543 N N . TYR A 1 194 ? -44.322 20.080 5.994 1.00 45.38 194 TYR A N 1
ATOM 1544 C CA . TYR A 1 194 ? -43.005 19.507 6.290 1.00 45.38 194 TYR A CA 1
ATOM 1545 C C . TYR A 1 194 ? -42.136 19.252 5.049 1.00 45.38 194 TYR A C 1
ATOM 1547 O O . TYR A 1 194 ? -40.927 19.055 5.180 1.00 45.38 194 TYR A O 1
ATOM 1555 N N . ASN A 1 195 ? -42.703 19.296 3.838 1.00 55.69 195 ASN A N 1
ATOM 1556 C CA . ASN A 1 195 ? -41.975 18.913 2.622 1.00 55.69 195 ASN A CA 1
ATOM 1557 C C . ASN A 1 195 ? -41.120 20.052 2.029 1.00 55.69 195 ASN A C 1
ATOM 1559 O O . ASN A 1 195 ? -40.095 19.802 1.395 1.00 55.69 195 ASN A O 1
ATOM 1563 N N . ALA A 1 196 ? -41.487 21.315 2.267 1.00 56.62 196 ALA A N 1
ATOM 1564 C CA . ALA A 1 196 ? -40.799 22.463 1.669 1.00 56.62 196 ALA A CA 1
ATOM 1565 C C . ALA A 1 196 ? -39.419 22.751 2.298 1.00 56.62 196 ALA A C 1
ATOM 1567 O O . ALA A 1 196 ? -38.486 23.155 1.601 1.00 56.62 196 ALA A O 1
ATOM 1568 N N . TYR A 1 197 ? -39.262 22.508 3.604 1.00 53.19 197 TYR A N 1
ATOM 1569 C CA . TYR A 1 197 ? -37.998 22.746 4.315 1.00 53.19 197 TYR A CA 1
ATOM 1570 C C . TYR A 1 197 ? -36.923 21.702 3.954 1.00 53.19 197 TYR A C 1
ATOM 1572 O O . TYR A 1 197 ? -35.725 21.995 3.917 1.00 53.19 197 TYR A O 1
ATOM 1580 N N . ASP A 1 198 ? -37.367 20.487 3.629 1.00 54.38 198 ASP A N 1
ATOM 1581 C CA . ASP A 1 198 ? -36.517 19.341 3.306 1.00 54.38 198 ASP A CA 1
ATOM 1582 C C . ASP A 1 198 ? -36.031 19.374 1.837 1.00 54.38 198 ASP A C 1
ATOM 1584 O O . ASP A 1 198 ? -34.917 18.949 1.515 1.00 54.38 198 ASP A O 1
ATOM 1588 N N . GLU A 1 199 ? -36.826 19.965 0.938 1.00 55.81 199 GLU A N 1
ATOM 1589 C CA . GLU A 1 199 ? -36.464 20.278 -0.455 1.00 55.81 199 GLU A CA 1
ATOM 1590 C C . GLU A 1 199 ? -35.358 21.352 -0.565 1.00 55.81 199 GLU A C 1
ATOM 1592 O O . GLU A 1 199 ? -34.425 21.203 -1.363 1.00 55.81 199 GLU A O 1
ATOM 1597 N N . ASP A 1 200 ? -35.409 22.417 0.248 1.00 53.78 200 ASP A N 1
ATOM 1598 C CA . ASP A 1 200 ? -34.423 23.516 0.205 1.00 53.78 200 ASP A CA 1
ATOM 1599 C C . ASP A 1 200 ? -33.043 23.069 0.727 1.00 53.78 200 ASP A C 1
ATOM 1601 O O . ASP A 1 200 ? -31.996 23.390 0.153 1.00 53.78 200 ASP A O 1
ATOM 1605 N N . MET A 1 201 ? -33.017 22.212 1.753 1.00 49.69 201 MET A N 1
ATOM 1606 C CA . MET A 1 201 ? -31.774 21.613 2.257 1.00 49.69 201 MET A CA 1
ATOM 1607 C C . MET A 1 201 ? -31.100 20.686 1.234 1.00 49.69 201 MET A C 1
ATOM 1609 O O . MET A 1 201 ? -29.865 20.652 1.164 1.00 49.69 201 MET A O 1
ATOM 1613 N N . ARG A 1 202 ? -31.884 19.985 0.401 1.00 55.47 202 ARG A N 1
ATOM 1614 C CA . ARG A 1 202 ? -31.368 19.155 -0.705 1.00 55.47 202 ARG A CA 1
ATOM 1615 C C . ARG A 1 202 ? -30.792 19.993 -1.850 1.00 55.47 202 ARG A C 1
ATOM 1617 O O . ARG A 1 202 ? -29.820 19.567 -2.465 1.00 55.47 202 ARG A O 1
ATOM 1624 N N . LYS A 1 203 ? -31.318 21.196 -2.110 1.00 54.62 203 LYS A N 1
ATOM 1625 C CA . LYS A 1 203 ? -30.780 22.115 -3.134 1.00 54.62 203 LYS A CA 1
ATOM 1626 C C . LYS A 1 203 ? -29.523 22.862 -2.676 1.00 54.62 203 LYS A C 1
ATOM 1628 O O . LYS A 1 203 ? -28.612 23.050 -3.482 1.00 54.62 203 LYS A O 1
ATOM 1633 N N . ARG A 1 204 ? -29.426 23.246 -1.394 1.00 51.06 204 ARG A N 1
ATOM 1634 C CA . ARG A 1 204 ? -28.261 23.973 -0.838 1.00 51.06 204 ARG A CA 1
ATOM 1635 C C . ARG A 1 204 ? -26.998 23.117 -0.722 1.00 51.06 204 ARG A C 1
ATOM 1637 O O . ARG A 1 204 ? -25.892 23.631 -0.883 1.00 51.06 204 ARG A O 1
ATOM 1644 N N . ARG A 1 205 ? -27.132 21.810 -0.471 1.00 46.94 205 ARG A N 1
ATOM 1645 C CA . ARG A 1 205 ? -26.010 20.858 -0.512 1.00 46.94 205 ARG A CA 1
ATOM 1646 C C . ARG A 1 205 ? -25.906 20.284 -1.917 1.00 46.94 205 ARG A C 1
ATOM 1648 O O . ARG A 1 205 ? -26.432 19.217 -2.193 1.00 46.94 205 ARG A O 1
ATOM 1655 N N . GLY A 1 206 ? -25.264 21.056 -2.789 1.00 40.84 206 GLY A N 1
ATOM 1656 C CA . GLY A 1 206 ? -25.173 20.835 -4.227 1.00 40.84 206 GLY A CA 1
ATOM 1657 C C . GLY A 1 206 ? -25.180 19.376 -4.692 1.00 40.84 206 GLY A C 1
ATOM 1658 O O . GLY A 1 206 ? -24.443 18.521 -4.203 1.00 40.84 206 GLY A O 1
ATOM 1659 N N . ASN A 1 207 ? -25.974 19.168 -5.736 1.00 44.91 207 ASN A N 1
ATOM 1660 C CA . ASN A 1 207 ? -26.122 17.976 -6.564 1.00 44.91 207 ASN A CA 1
ATOM 1661 C C . ASN A 1 207 ? -24.829 17.636 -7.357 1.00 44.91 207 ASN A C 1
ATOM 1663 O O . ASN A 1 207 ? -24.865 17.426 -8.566 1.00 44.91 207 ASN A O 1
ATOM 1667 N N . ILE A 1 208 ? -23.656 17.670 -6.710 1.00 47.00 208 ILE A N 1
ATOM 1668 C CA . ILE A 1 208 ? -22.336 17.615 -7.370 1.00 47.00 208 ILE A CA 1
ATOM 1669 C C . ILE A 1 208 ? -21.704 16.219 -7.318 1.00 47.00 208 ILE A C 1
ATOM 1671 O O . ILE A 1 208 ? -20.786 15.935 -8.079 1.00 47.00 208 ILE A O 1
ATOM 1675 N N . TYR A 1 209 ? -22.199 15.292 -6.506 1.00 43.31 209 TYR A N 1
ATOM 1676 C CA . TYR A 1 209 ? -21.655 13.937 -6.481 1.00 43.31 209 TYR A CA 1
ATOM 1677 C C . TYR A 1 209 ? -22.800 12.938 -6.446 1.00 43.31 209 TYR A C 1
ATOM 1679 O O . TYR A 1 209 ? -23.599 12.970 -5.521 1.00 43.31 209 TYR A O 1
ATOM 1687 N N . TRP A 1 210 ? -22.824 12.044 -7.438 1.00 42.62 210 TRP A N 1
ATOM 1688 C CA . TRP A 1 210 ? -23.760 10.923 -7.597 1.00 42.62 210 TRP A CA 1
ATOM 1689 C C . TRP A 1 210 ? -25.100 11.256 -8.263 1.00 42.62 210 TRP A C 1
ATOM 1691 O O . TRP A 1 210 ? -26.135 11.239 -7.613 1.00 42.62 210 TRP A O 1
ATOM 1701 N N . ASN A 1 211 ? -25.077 11.527 -9.577 1.00 42.62 211 ASN A N 1
ATOM 1702 C CA . ASN A 1 211 ? -25.969 10.883 -10.565 1.00 42.62 211 ASN A CA 1
ATOM 1703 C C . ASN A 1 211 ? -25.810 11.503 -11.966 1.00 42.62 211 ASN A C 1
ATOM 1705 O O . ASN A 1 211 ? -26.598 12.341 -12.395 1.00 42.62 211 ASN A O 1
ATOM 1709 N N . GLN A 1 212 ? -24.817 11.027 -12.719 1.00 39.41 212 GLN A N 1
ATOM 1710 C CA . GLN A 1 212 ? -24.858 11.054 -14.185 1.00 39.41 212 GLN A CA 1
ATOM 1711 C C . GLN A 1 212 ? -24.453 9.683 -14.733 1.00 39.41 212 GLN A C 1
ATOM 1713 O O . GLN A 1 212 ? -23.450 9.525 -15.414 1.00 39.41 212 GLN A O 1
ATOM 1718 N N . SER A 1 213 ? -25.259 8.667 -14.434 1.00 42.81 213 SER A N 1
ATOM 1719 C CA . SER A 1 213 ? -25.432 7.540 -15.347 1.00 42.81 213 SER A CA 1
ATOM 1720 C C . SER A 1 213 ? -26.773 7.729 -16.055 1.00 42.81 213 SER A C 1
ATOM 1722 O O . SER A 1 213 ? -27.762 7.075 -15.732 1.00 42.81 213 SER A O 1
ATOM 1724 N N . LYS A 1 214 ? -26.830 8.688 -16.985 1.00 38.03 214 LYS A N 1
ATOM 1725 C CA . LYS A 1 214 ? -27.840 8.669 -18.045 1.00 38.03 214 LYS A CA 1
ATOM 1726 C C . LYS A 1 214 ? -27.165 8.094 -19.281 1.00 38.03 214 LYS A C 1
ATOM 1728 O O . LYS A 1 214 ? -26.156 8.612 -19.746 1.00 38.03 214 LYS A O 1
ATOM 1733 N N . SER A 1 215 ? -27.721 6.975 -19.723 1.00 42.41 215 SER A N 1
ATOM 1734 C CA . SER A 1 215 ? -27.524 6.325 -21.011 1.00 42.41 215 SER A CA 1
ATOM 1735 C C . SER A 1 215 ? -27.266 7.328 -22.136 1.00 42.41 215 SER A C 1
ATOM 1737 O O . SER A 1 215 ? -28.145 8.127 -22.456 1.00 42.41 215 SER A O 1
ATOM 1739 N N . VAL A 1 216 ? -26.092 7.252 -22.759 1.00 36.41 216 VAL A N 1
ATOM 1740 C CA . VAL A 1 216 ? -25.879 7.825 -24.088 1.00 36.41 216 VAL A CA 1
ATOM 1741 C C . VAL A 1 216 ? -26.113 6.697 -25.081 1.00 36.41 216 VAL A C 1
ATOM 1743 O O . VAL A 1 216 ? -25.326 5.757 -25.185 1.00 36.41 216 VAL A O 1
ATOM 1746 N N . SER A 1 217 ? -27.264 6.769 -25.738 1.00 35.03 217 SER A N 1
ATOM 1747 C CA . SER A 1 217 ? -27.595 6.033 -26.949 1.00 35.03 217 SER A CA 1
ATOM 1748 C C . SER A 1 217 ? -26.562 6.331 -28.034 1.00 35.03 217 SER A C 1
ATOM 1750 O O . SER A 1 217 ? -26.169 7.475 -28.246 1.00 35.03 217 SER A O 1
ATOM 1752 N N . ILE A 1 218 ? -26.121 5.273 -28.708 1.00 42.00 218 ILE A N 1
ATOM 1753 C CA . ILE A 1 218 ? -25.273 5.339 -29.894 1.00 42.00 218 ILE A CA 1
ATOM 1754 C C . ILE A 1 218 ? -26.103 5.973 -31.015 1.00 42.00 218 ILE A C 1
ATOM 1756 O O . ILE A 1 218 ? -27.010 5.331 -31.536 1.00 42.00 218 ILE A O 1
ATOM 1760 N N . GLU A 1 219 ? -25.779 7.205 -31.398 1.00 34.66 219 GLU A N 1
ATOM 1761 C CA . GLU A 1 219 ? -26.157 7.760 -32.698 1.00 34.66 219 GLU A CA 1
ATOM 1762 C C . GLU A 1 219 ? -24.907 7.827 -33.574 1.00 34.66 219 GLU A C 1
ATOM 1764 O O . GLU A 1 219 ? -23.985 8.617 -33.367 1.00 34.66 219 GLU A O 1
ATOM 1769 N N . GLN A 1 220 ? -24.868 6.921 -34.548 1.00 45.41 220 GLN A N 1
ATOM 1770 C CA . GLN A 1 220 ? -24.016 7.040 -35.715 1.00 45.41 220 GLN A CA 1
ATOM 1771 C C . GLN A 1 220 ? -24.648 8.077 -36.641 1.00 45.41 220 GLN A C 1
ATOM 1773 O O . GLN A 1 220 ? -25.675 7.781 -37.234 1.00 45.41 220 GLN A O 1
ATOM 1778 N N . ASP A 1 221 ? -24.027 9.244 -36.818 1.00 34.53 221 ASP A N 1
ATOM 1779 C CA . ASP A 1 221 ? -24.045 9.916 -38.119 1.00 34.53 221 ASP A CA 1
ATOM 1780 C C . ASP A 1 221 ? -23.009 11.053 -38.233 1.00 34.53 221 ASP A C 1
ATOM 1782 O O . ASP A 1 221 ? -22.976 12.003 -37.460 1.00 34.53 221 ASP A O 1
ATOM 1786 N N . LYS A 1 222 ? -22.150 10.897 -39.249 1.00 38.84 222 LYS A N 1
ATOM 1787 C CA . LYS A 1 222 ? -21.604 11.910 -40.174 1.00 38.84 222 LYS A CA 1
ATOM 1788 C C . LYS A 1 222 ? -21.286 13.314 -39.622 1.00 38.84 222 LYS A C 1
ATOM 1790 O O . LYS A 1 222 ? -22.187 14.119 -39.437 1.00 38.84 222 LYS A O 1
ATOM 1795 N N . ALA A 1 223 ? -20.002 13.699 -39.664 1.00 36.22 223 ALA A N 1
ATOM 1796 C CA . ALA A 1 223 ? -19.512 14.733 -40.600 1.00 36.22 223 ALA A CA 1
ATOM 1797 C C . ALA A 1 223 ? -18.062 15.201 -40.325 1.00 36.22 223 ALA A C 1
ATOM 1799 O O . ALA A 1 223 ? -17.758 15.744 -39.273 1.00 36.22 223 ALA A O 1
ATOM 1800 N N . LYS A 1 224 ? -17.255 15.121 -41.396 1.00 35.88 224 LYS A N 1
ATOM 1801 C CA . LYS A 1 224 ? -16.209 16.072 -41.841 1.00 35.88 224 LYS A CA 1
ATOM 1802 C C . LYS A 1 224 ? -14.819 16.078 -41.162 1.00 35.88 224 LYS A C 1
ATOM 1804 O O . LYS A 1 224 ? -14.592 16.682 -40.124 1.00 35.88 224 LYS A O 1
ATOM 1809 N N . LYS A 1 225 ? -13.870 15.492 -41.921 1.00 43.12 225 LYS A N 1
ATOM 1810 C CA . LYS A 1 225 ? -12.531 16.025 -42.294 1.00 43.12 225 LYS A CA 1
ATOM 1811 C C . LYS A 1 225 ? -12.430 17.547 -42.063 1.00 43.12 225 LYS A C 1
ATOM 1813 O O . LYS A 1 225 ? -13.338 18.256 -42.486 1.00 43.12 225 LYS A O 1
ATOM 1818 N N . SER A 1 226 ? -11.426 18.089 -41.371 1.00 40.44 226 SER A N 1
ATOM 1819 C CA . SER A 1 226 ? -10.019 18.395 -41.764 1.00 40.44 226 SER A CA 1
ATOM 1820 C C . SER A 1 226 ? -9.685 19.773 -41.137 1.00 40.44 226 SER A C 1
ATOM 1822 O O . SER A 1 226 ? -10.634 20.424 -40.685 1.00 40.44 226 SER A O 1
ATOM 1824 N N . PRO A 1 227 ? -8.452 20.315 -41.191 1.00 55.44 227 PRO A N 1
ATOM 1825 C CA . PRO A 1 227 ? -7.187 19.792 -41.729 1.00 55.44 227 PRO A CA 1
ATOM 1826 C C . PRO A 1 227 ? -6.200 19.274 -40.678 1.00 55.44 227 PRO A C 1
ATOM 1828 O O . PRO A 1 227 ? -6.249 19.730 -39.516 1.00 55.44 227 PRO A O 1
#

Secondary structure (DSSP, 8-state):
--EEEEEEEEEEETTEEEEEEEEEEEEGGGTEEEEEEEEEEEE-SS----TT-EEEEEE-S--SSSEEEEEEEEEE--HHHHHHHHTT--SSPPPS----SSSS--------STTHHHHHHHHHHHHHHHHHGGG------S----------HHHHHHHH-TT---------------------PPP---TTTTHHHHHHHHHHS-S-SS-----------------

Radius of gyration: 36.16 Å; chains: 1; bounding box: 97×41×93 Å

InterPro domains:
  IPR000266 Small ribosomal subunit protein uS17 [PF00366] (6-71)
  IPR000266 Small ribosomal subunit protein uS17 [PTHR10744] (2-78)
  IPR012340 Nucleic acid-binding, OB-fold [G3DSA:2.40.50.140] (2-78)
  IPR012340 Nucleic acid-binding, OB-fold [SSF50249] (2-78)

Organism: NCBI:txid180227

Sequence (227 aa):
GRDKIGYVVSTKMLKTAVVAANYMVYYPKYNQKVSRTGRYFAHDEDLCCVEGDLVHIKLCRKMSKFKHYYIFSILEPNLEGRERLKLGLPVKPDPLFGYPSLKRVMKLNLTSKSQSKEMLAAAMQEQVSQFYKFGGKVEESIPFKQQGDSTTFDEVHKSLSPLAEVQRSSLSQDAEPIVGSRLEELPQESESDYNAYDEDMRKRRGNIYWNQSKSVSIEQDKAKKSP